Protein AF-A0A833UXJ9-F1 (afdb_monomer)

Secondary structure (DSSP, 8-state):
-------S-SSPPP---HHHHHHHHHHHHHHHHHHHHHHHHHHIIIII--SHHHHHHTSTTHHHHHHHHHHHHHHHHHT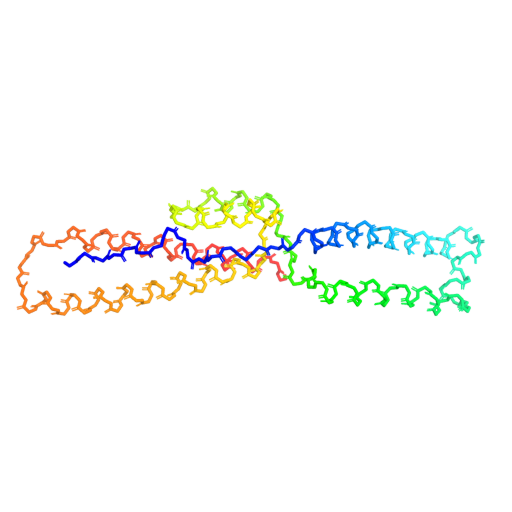TTTTT-BPPHHHHHHHHHH---HHHHHHHHHHHHHHSS-BHHHHHHHHHHHHHHHHHHHHHHHHHHHHHHTS--GGGHHHHHHHHHHHHHHHHHHHHHHHHHHTT-

Foldseek 3Di:
DDPPPPDLALDDADFDDPVLLVLLVVLVVLVVVLVVVLVVLVCCVVPVVPCSVCCCVVRPVVVVSVVSVVVSVVSCVVSCSVQQPFDDPVVLVVLLVLAPDSSLNVHQVVNCVRNVGGGPVSVVSSLVSLVVVLVVLVVVVVVVVVVCVVPDDDPPCVVVVVNVVVNVSNVVSVVVVVVVVVVVD

Sequence (185 aa):
MNIQHTDNFYIKPEMQSESSKKVDKYLKYILISYVAATLFICLDHAFFHLGIGKLILVGPAFILWAMVALLIYLIAYFNGTFSRRHLPEKFVFDLISALKSKKVKENILAIIKLNNGISLRDLRLIYRKMEIELSEYYRNGYKEMLNLNDQLPAEKQKPITDLQHDVNNMKEFIVYIQRSAGRYK

Structure (mmCIF, N/CA/C/O backbone):
data_AF-A0A833UXJ9-F1
#
_entry.id   AF-A0A833UXJ9-F1
#
loop_
_atom_site.group_PDB
_atom_site.id
_atom_site.type_symbol
_atom_site.label_atom_id
_atom_site.label_alt_id
_atom_site.label_comp_id
_atom_site.label_asym_id
_atom_site.label_entity_id
_atom_site.label_seq_id
_atom_site.pdbx_PDB_ins_code
_atom_site.Cartn_x
_atom_site.Cartn_y
_atom_site.Cartn_z
_atom_site.occupancy
_atom_site.B_iso_or_equiv
_atom_site.auth_seq_id
_atom_site.auth_comp_id
_atom_site.auth_asym_id
_atom_site.auth_atom_id
_atom_site.pdbx_PDB_model_num
ATOM 1 N N . MET A 1 1 ? -21.560 3.298 35.618 1.00 37.97 1 MET A N 1
ATOM 2 C CA . MET A 1 1 ? -20.423 4.204 35.347 1.00 37.97 1 MET A CA 1
ATOM 3 C C . MET A 1 1 ? -20.399 4.446 33.844 1.00 37.97 1 MET A C 1
ATOM 5 O O . MET A 1 1 ? -20.518 3.482 33.104 1.00 37.97 1 MET A O 1
ATOM 9 N N . ASN A 1 2 ? -20.396 5.703 33.394 1.00 32.31 2 ASN A N 1
ATOM 10 C CA . ASN A 1 2 ? -20.494 6.052 31.974 1.00 32.31 2 ASN A CA 1
ATOM 11 C C . ASN A 1 2 ? -19.116 5.814 31.344 1.00 32.31 2 ASN A C 1
ATOM 13 O O . ASN A 1 2 ? -18.204 6.607 31.578 1.00 32.31 2 ASN A O 1
ATOM 17 N N . ILE A 1 3 ? -18.931 4.696 30.636 1.00 39.12 3 ILE A N 1
ATOM 18 C CA . ILE A 1 3 ? -17.727 4.482 29.831 1.00 39.12 3 ILE A CA 1
ATOM 19 C C . ILE A 1 3 ? -17.806 5.538 28.734 1.00 39.12 3 ILE A C 1
ATOM 21 O O . ILE A 1 3 ? -18.530 5.390 27.753 1.00 39.12 3 ILE A O 1
ATOM 25 N N . GLN A 1 4 ? -17.149 6.673 28.958 1.00 39.47 4 GLN A N 1
ATOM 26 C CA . GLN A 1 4 ? -17.028 7.699 27.944 1.00 39.47 4 GLN A CA 1
ATOM 27 C C . GLN A 1 4 ? -16.276 7.067 26.777 1.00 39.47 4 GLN A C 1
ATOM 29 O O . GLN A 1 4 ? -15.063 6.886 26.827 1.00 39.47 4 GLN A O 1
ATOM 34 N N . HIS A 1 5 ? -17.006 6.718 25.719 1.00 43.06 5 HIS A N 1
ATOM 35 C CA . HIS A 1 5 ? -16.437 6.396 24.420 1.00 43.06 5 HIS A CA 1
ATOM 36 C C . HIS A 1 5 ? -15.913 7.691 23.788 1.00 43.06 5 HIS A C 1
ATOM 38 O O . HIS A 1 5 ? -16.416 8.142 22.761 1.00 43.06 5 HIS A O 1
ATOM 44 N N . THR A 1 6 ? -14.938 8.326 24.436 1.00 50.22 6 THR A N 1
ATOM 45 C CA . THR A 1 6 ? -14.197 9.443 23.866 1.00 50.22 6 THR A CA 1
ATOM 46 C C . THR A 1 6 ? -13.498 8.951 22.607 1.00 50.22 6 THR A C 1
ATOM 48 O O . THR A 1 6 ? -12.845 7.910 22.603 1.00 50.22 6 THR A O 1
ATOM 51 N N . ASP A 1 7 ? -13.718 9.717 21.546 1.00 55.62 7 ASP A N 1
ATOM 52 C CA . ASP A 1 7 ? -13.278 9.549 20.167 1.00 55.62 7 ASP A CA 1
ATOM 53 C C . ASP A 1 7 ? -14.094 8.558 19.315 1.00 55.62 7 ASP A C 1
ATOM 55 O O . ASP A 1 7 ? -14.050 7.331 19.449 1.00 55.62 7 ASP A O 1
ATOM 59 N N . ASN A 1 8 ? -14.808 9.129 18.334 1.00 62.69 8 ASN A N 1
ATOM 60 C CA . ASN A 1 8 ? -15.454 8.412 17.223 1.00 62.69 8 ASN A CA 1
ATOM 61 C C . ASN A 1 8 ? -14.439 7.652 16.341 1.00 62.69 8 ASN A C 1
ATOM 63 O O . ASN A 1 8 ? -14.821 6.869 15.477 1.00 62.69 8 ASN A O 1
ATOM 67 N N . PHE A 1 9 ? -13.138 7.859 16.563 1.00 60.69 9 PHE A N 1
ATOM 68 C CA . PHE A 1 9 ? -12.057 7.388 15.713 1.00 60.69 9 PHE A CA 1
ATOM 69 C C . PHE A 1 9 ? -10.982 6.658 16.526 1.00 60.69 9 PHE A C 1
ATOM 71 O O . PHE A 1 9 ? -10.437 7.208 17.473 1.00 60.69 9 PHE A O 1
ATOM 78 N N . TYR A 1 10 ? -10.607 5.451 16.091 1.00 67.44 10 TYR A N 1
ATOM 79 C CA . TYR A 1 10 ? -9.474 4.687 16.638 1.00 67.44 10 TYR A CA 1
ATOM 80 C C . TYR A 1 10 ? -8.121 5.387 16.482 1.00 67.44 10 TYR A C 1
ATOM 82 O O . TYR A 1 10 ? -7.223 5.254 17.314 1.00 67.44 10 TYR A O 1
ATOM 90 N N . ILE A 1 11 ? -7.954 6.071 15.353 1.00 72.25 11 ILE A N 1
ATOM 91 C CA . ILE A 1 11 ? -6.719 6.730 14.940 1.00 72.25 11 ILE A CA 1
ATOM 92 C C . ILE A 1 11 ? -7.073 8.053 14.287 1.00 72.25 11 ILE A C 1
ATOM 94 O O . ILE A 1 11 ? -7.964 8.115 13.438 1.00 72.25 11 ILE A O 1
ATOM 98 N N . LYS A 1 12 ? -6.345 9.104 14.659 1.00 71.06 12 LYS A N 1
ATOM 99 C CA . LYS A 1 12 ? -6.397 10.380 13.955 1.00 71.06 12 LYS A CA 1
ATOM 100 C C . LYS A 1 12 ? -5.707 10.215 12.593 1.00 71.06 12 LYS A C 1
ATOM 102 O O . LYS A 1 12 ? -4.527 9.864 12.585 1.00 71.06 12 LYS A O 1
ATOM 107 N N . PRO A 1 13 ? -6.396 10.451 11.464 1.00 66.06 13 PRO A N 1
ATOM 108 C CA . PRO A 1 13 ? -5.772 10.338 10.154 1.00 66.06 13 PRO A CA 1
ATOM 109 C C . PRO A 1 13 ? -4.590 11.305 10.055 1.00 66.06 13 PRO A C 1
ATOM 111 O O . PRO A 1 13 ? -4.736 12.501 10.320 1.00 66.06 13 PRO A O 1
ATOM 114 N N . GLU A 1 14 ? -3.423 10.794 9.678 1.00 69.69 14 GLU A N 1
ATOM 115 C CA . GLU A 1 14 ? -2.266 11.634 9.386 1.00 69.69 14 GLU A CA 1
ATOM 116 C C . GLU A 1 14 ? -2.462 12.269 8.009 1.00 69.69 14 GLU A C 1
ATOM 118 O O . GLU A 1 14 ? -2.740 11.572 7.031 1.00 69.69 14 GLU A O 1
ATOM 123 N N . MET A 1 15 ? -2.359 13.596 7.933 1.00 71.44 15 MET A N 1
ATOM 124 C CA . MET A 1 15 ? -2.595 14.325 6.692 1.00 71.44 15 MET A CA 1
ATOM 125 C C . MET A 1 15 ? -1.350 14.227 5.810 1.00 71.44 15 MET A C 1
ATOM 127 O O . MET A 1 15 ? -0.303 14.790 6.131 1.00 71.44 15 MET A O 1
ATOM 131 N N . GLN A 1 16 ? -1.450 13.515 4.688 1.00 74.00 16 GLN A N 1
ATOM 132 C CA . GLN A 1 16 ? -0.382 13.522 3.697 1.00 74.00 16 GLN A CA 1
ATOM 133 C C . GLN A 1 16 ? -0.290 14.906 3.045 1.00 74.00 16 GLN A C 1
ATOM 135 O O . GLN A 1 16 ? -1.292 15.437 2.562 1.00 74.00 16 GLN A O 1
ATOM 140 N N . SER A 1 17 ? 0.917 15.477 2.984 1.00 79.44 17 SER A N 1
ATOM 141 C CA . SER A 1 17 ? 1.129 16.760 2.312 1.00 79.44 17 SER A CA 1
ATOM 142 C C . SER A 1 17 ? 0.776 16.677 0.822 1.00 79.44 17 SER A C 1
ATOM 144 O O . SER A 1 17 ? 1.049 15.678 0.149 1.00 79.44 17 SER A O 1
ATOM 146 N N . GLU A 1 18 ? 0.219 17.758 0.273 1.00 78.44 18 GLU A N 1
ATOM 147 C CA . GLU A 1 18 ? -0.119 17.847 -1.156 1.00 78.44 18 GLU A CA 1
ATOM 148 C C . GLU A 1 18 ? 1.106 17.644 -2.064 1.00 78.44 18 GLU A C 1
ATOM 150 O O . GLU A 1 18 ? 1.001 17.070 -3.149 1.00 78.44 18 GLU A O 1
ATOM 155 N N . SER A 1 19 ? 2.296 18.048 -1.607 1.00 79.81 19 SER A N 1
ATOM 156 C CA . SER A 1 19 ? 3.557 17.773 -2.302 1.00 79.81 19 SER A CA 1
ATOM 157 C C . SER A 1 19 ? 3.861 16.275 -2.364 1.00 79.81 19 SER A C 1
ATOM 159 O O . SER A 1 19 ? 4.165 15.761 -3.438 1.00 79.81 19 SER A O 1
ATOM 161 N N . SER A 1 20 ? 3.702 15.550 -1.254 1.00 78.31 20 SER A N 1
ATOM 162 C CA . SER A 1 20 ? 3.935 14.104 -1.204 1.00 78.31 20 SER A CA 1
ATOM 163 C C . SER A 1 20 ? 2.934 13.332 -2.072 1.00 78.31 20 SER A C 1
ATOM 165 O O . SER A 1 20 ? 3.332 12.397 -2.765 1.00 78.31 20 SER A O 1
ATOM 167 N N . LYS A 1 21 ? 1.661 13.761 -2.122 1.00 79.06 21 LYS A N 1
ATOM 168 C CA . LYS A 1 21 ? 0.645 13.174 -3.022 1.00 79.06 21 LYS A CA 1
ATOM 169 C C . LYS A 1 21 ? 1.017 13.337 -4.497 1.00 79.06 21 LYS A C 1
ATOM 171 O O . LYS A 1 21 ? 0.850 12.414 -5.294 1.00 79.06 21 LYS A O 1
ATOM 176 N N . LYS A 1 22 ? 1.540 14.510 -4.875 1.00 82.94 22 LYS A N 1
ATOM 177 C CA . LYS A 1 22 ? 2.030 14.760 -6.240 1.00 82.94 22 LYS A CA 1
ATOM 178 C C . LYS A 1 22 ? 3.221 13.863 -6.569 1.00 82.94 22 LYS A C 1
ATOM 180 O O . LYS A 1 22 ? 3.225 13.260 -7.638 1.00 82.94 22 LYS A O 1
ATOM 185 N N . VAL A 1 23 ? 4.184 13.733 -5.654 1.00 82.50 23 VAL A N 1
ATOM 186 C CA . VAL A 1 23 ? 5.348 12.848 -5.834 1.00 82.50 23 VAL A CA 1
ATOM 187 C C . VAL A 1 23 ? 4.907 11.394 -6.021 1.00 82.50 23 VAL A C 1
ATOM 189 O O . VAL A 1 23 ? 5.358 10.763 -6.972 1.00 82.50 23 VAL A O 1
ATOM 192 N N . ASP A 1 24 ? 3.960 10.892 -5.220 1.00 79.75 24 ASP A N 1
ATOM 193 C CA . ASP A 1 24 ? 3.398 9.541 -5.387 1.00 79.75 24 ASP A CA 1
ATOM 194 C C . ASP A 1 24 ? 2.773 9.345 -6.777 1.00 79.75 24 ASP A C 1
ATOM 196 O O . ASP A 1 24 ? 2.981 8.316 -7.427 1.00 79.75 24 ASP A O 1
ATOM 200 N N . LYS A 1 25 ? 2.014 10.339 -7.257 1.00 82.06 25 LYS A N 1
ATOM 201 C CA . LYS A 1 25 ? 1.381 10.300 -8.581 1.00 82.06 25 LYS A CA 1
ATOM 202 C C . LYS A 1 25 ? 2.426 10.260 -9.700 1.00 82.06 25 LYS A C 1
ATOM 204 O O . LYS A 1 25 ? 2.325 9.409 -10.580 1.00 82.06 25 LYS A O 1
ATOM 209 N N . TYR A 1 26 ? 3.432 11.134 -9.664 1.00 85.44 26 TYR A N 1
ATOM 210 C CA . TYR A 1 26 ? 4.485 11.168 -10.684 1.00 85.44 26 TYR A CA 1
ATOM 211 C C . TYR A 1 26 ? 5.366 9.919 -10.655 1.00 85.44 26 TYR A C 1
ATOM 213 O O . TYR A 1 26 ? 5.634 9.352 -11.711 1.00 85.44 26 TYR A O 1
ATOM 221 N N . LEU A 1 27 ? 5.745 9.437 -9.468 1.00 85.44 27 LEU A N 1
ATOM 222 C CA . LEU A 1 27 ? 6.512 8.200 -9.316 1.00 85.44 27 LEU A CA 1
ATOM 223 C C . LEU A 1 27 ? 5.793 7.002 -9.933 1.00 85.44 27 LEU A C 1
ATOM 225 O O . LEU A 1 27 ? 6.444 6.193 -10.584 1.00 85.44 27 LEU A O 1
ATOM 229 N N . LYS A 1 28 ? 4.464 6.891 -9.785 1.00 82.19 28 LYS A N 1
ATOM 230 C CA . LYS A 1 28 ? 3.696 5.818 -10.437 1.00 82.19 28 LYS A CA 1
ATOM 231 C C . LYS A 1 28 ? 3.840 5.860 -11.960 1.00 82.19 28 LYS A C 1
ATOM 233 O O . LYS A 1 28 ? 4.125 4.826 -12.556 1.00 82.19 28 LYS A O 1
ATOM 238 N N . TYR A 1 29 ? 3.685 7.031 -12.582 1.00 86.44 29 TYR A N 1
ATOM 239 C CA . TYR A 1 29 ? 3.839 7.167 -14.036 1.00 86.44 29 TYR A CA 1
ATOM 240 C C . TYR A 1 29 ? 5.268 6.879 -14.498 1.00 86.44 29 TYR A C 1
ATOM 242 O O . TYR A 1 29 ? 5.448 6.142 -15.463 1.00 86.44 29 TYR A O 1
ATOM 250 N N . ILE A 1 30 ? 6.265 7.411 -13.785 1.00 87.94 30 ILE A N 1
ATOM 251 C CA . ILE A 1 30 ? 7.688 7.210 -14.091 1.00 87.94 30 ILE A CA 1
ATOM 252 C C . ILE A 1 30 ? 8.074 5.733 -13.953 1.00 87.94 30 ILE A C 1
ATOM 254 O O . ILE A 1 30 ? 8.804 5.205 -14.783 1.00 87.94 30 ILE A O 1
ATOM 258 N N . LEU A 1 31 ? 7.575 5.038 -12.929 1.00 86.25 31 LEU A N 1
ATOM 259 C CA . LEU A 1 31 ? 7.880 3.625 -12.721 1.00 86.25 31 LEU A CA 1
ATOM 260 C C . LEU A 1 31 ? 7.235 2.747 -13.804 1.00 86.25 31 LEU A C 1
ATOM 262 O O . LEU A 1 31 ? 7.887 1.843 -14.320 1.00 86.25 31 LEU A O 1
ATOM 266 N N . ILE A 1 32 ? 5.986 3.034 -14.192 1.00 86.44 32 ILE A N 1
ATOM 267 C CA . ILE A 1 32 ? 5.307 2.325 -15.289 1.00 86.44 32 ILE A CA 1
ATOM 268 C C . ILE A 1 32 ? 6.039 2.556 -16.615 1.00 86.44 32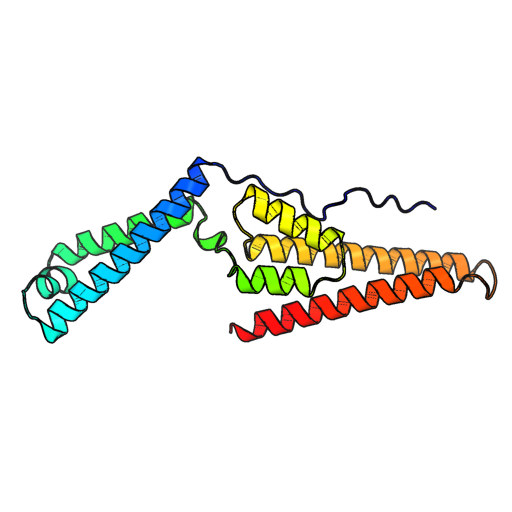 ILE A C 1
ATOM 270 O O . ILE A 1 32 ? 6.303 1.592 -17.334 1.00 86.44 32 ILE A O 1
ATOM 274 N N . SER A 1 33 ? 6.395 3.804 -16.935 1.00 89.12 33 SER A N 1
ATOM 275 C CA . SER A 1 33 ? 7.112 4.112 -18.175 1.00 89.12 33 SER A CA 1
ATOM 276 C C . SER A 1 33 ? 8.509 3.495 -18.193 1.00 89.12 33 SER A C 1
ATOM 278 O O . SER A 1 33 ? 8.910 2.955 -19.220 1.00 89.12 33 SER A O 1
ATOM 280 N N . TYR A 1 34 ? 9.218 3.487 -17.060 1.00 90.25 34 TYR A N 1
ATOM 281 C CA . TYR A 1 34 ? 10.521 2.836 -16.930 1.00 90.25 34 TYR A CA 1
ATOM 282 C C . TYR A 1 34 ? 10.436 1.320 -17.152 1.00 90.25 34 TYR A C 1
ATOM 284 O O . TYR A 1 34 ? 11.246 0.757 -17.890 1.00 90.25 34 TYR A O 1
ATOM 292 N N . VAL A 1 35 ? 9.436 0.647 -16.569 1.00 90.19 35 VAL A N 1
ATOM 293 C CA . VAL A 1 35 ? 9.211 -0.795 -16.780 1.00 90.19 35 VAL A CA 1
ATOM 294 C C . VAL A 1 35 ? 8.859 -1.084 -18.238 1.00 90.19 35 VAL A C 1
ATOM 296 O O . VAL A 1 35 ? 9.443 -1.987 -18.832 1.00 90.19 35 VAL A O 1
ATOM 299 N N . ALA A 1 36 ? 7.959 -0.301 -18.838 1.00 91.00 36 ALA A N 1
ATOM 300 C CA . ALA A 1 36 ? 7.592 -0.456 -20.243 1.00 91.00 36 ALA A CA 1
ATOM 301 C C . ALA A 1 36 ? 8.805 -0.261 -21.167 1.00 91.00 36 ALA A C 1
ATOM 303 O O . ALA A 1 36 ? 9.059 -1.096 -22.031 1.00 91.00 36 ALA A O 1
ATOM 304 N N . ALA A 1 37 ? 9.599 0.788 -20.945 1.00 90.19 37 ALA A N 1
ATOM 305 C CA . ALA A 1 37 ? 10.821 1.038 -21.702 1.00 90.19 37 ALA A CA 1
ATOM 306 C C . ALA A 1 37 ? 11.838 -0.100 -21.532 1.00 90.19 37 ALA A C 1
ATOM 308 O O . ALA A 1 37 ? 12.408 -0.559 -22.517 1.00 90.19 37 ALA A O 1
ATOM 309 N N . THR A 1 38 ? 12.010 -0.619 -20.312 1.00 90.38 38 THR A N 1
ATOM 310 C CA . THR A 1 38 ? 12.891 -1.768 -20.049 1.00 90.38 38 THR A CA 1
ATOM 311 C C . THR A 1 38 ? 12.420 -3.016 -20.801 1.00 90.38 38 THR A C 1
ATOM 313 O O . THR A 1 38 ? 13.237 -3.717 -21.389 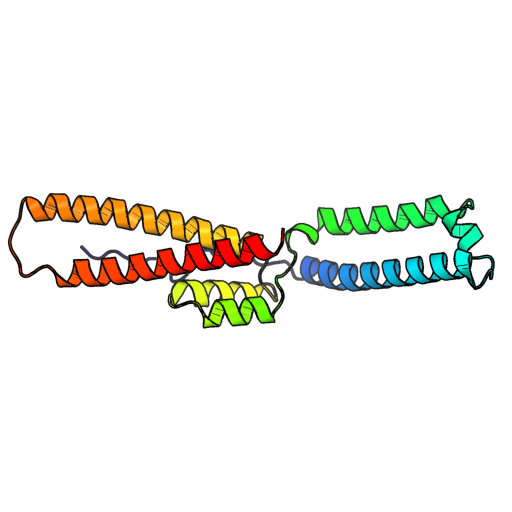1.00 90.38 38 THR A O 1
ATOM 316 N N . LEU A 1 39 ? 11.108 -3.272 -20.856 1.00 90.88 39 LEU A N 1
ATOM 317 C CA . LEU A 1 39 ? 10.548 -4.372 -21.648 1.00 90.88 39 LEU A CA 1
ATOM 318 C C . LEU A 1 39 ? 10.834 -4.197 -23.143 1.00 90.88 39 LEU A C 1
ATOM 320 O O . LEU A 1 39 ? 11.271 -5.151 -23.780 1.00 90.88 39 LEU A O 1
ATOM 324 N N . PHE A 1 40 ? 10.655 -2.993 -23.693 1.00 90.06 40 PHE A N 1
ATOM 325 C CA . PHE A 1 40 ? 11.002 -2.707 -25.089 1.00 90.06 40 PHE A CA 1
ATOM 326 C C . PHE A 1 40 ? 12.495 -2.904 -25.372 1.00 90.06 40 PHE A C 1
ATOM 328 O O . PHE A 1 40 ? 12.840 -3.487 -26.392 1.00 90.06 40 PHE A O 1
ATOM 335 N N . ILE A 1 41 ? 13.374 -2.486 -24.460 1.00 89.69 41 ILE A N 1
ATOM 336 C CA . ILE A 1 41 ? 14.829 -2.682 -24.561 1.00 89.69 41 ILE A CA 1
ATOM 337 C C . ILE A 1 41 ? 15.177 -4.180 -24.567 1.00 89.69 41 ILE A C 1
ATOM 339 O O . ILE A 1 41 ? 15.990 -4.623 -25.380 1.00 89.69 41 ILE A O 1
ATOM 343 N N . CYS A 1 42 ? 14.542 -4.977 -23.703 1.00 88.06 42 CYS A N 1
ATOM 344 C CA . CYS A 1 42 ? 14.720 -6.430 -23.676 1.00 88.06 42 CYS A CA 1
ATOM 345 C C . CYS A 1 42 ? 14.208 -7.100 -24.957 1.00 88.06 42 CYS A C 1
ATOM 347 O O . CYS A 1 42 ? 14.899 -7.949 -25.517 1.00 88.06 42 CYS A O 1
ATOM 349 N N . LEU A 1 43 ? 13.024 -6.710 -25.439 1.00 88.94 43 LEU A N 1
ATOM 350 C CA . LEU A 1 43 ? 12.460 -7.223 -26.689 1.00 88.94 43 LEU A CA 1
ATOM 351 C C . LEU A 1 43 ? 13.320 -6.843 -27.895 1.00 88.94 43 LEU A C 1
ATOM 353 O O . LEU A 1 43 ? 13.509 -7.661 -28.792 1.00 88.94 43 LEU A O 1
ATOM 357 N N . ASP A 1 44 ? 13.873 -5.631 -27.908 1.00 87.31 44 ASP A N 1
ATOM 358 C CA . ASP A 1 44 ? 14.797 -5.204 -28.950 1.00 87.31 44 ASP A CA 1
ATOM 359 C C . ASP A 1 44 ? 16.062 -6.061 -28.967 1.00 87.31 44 ASP A C 1
ATOM 361 O O . ASP A 1 44 ? 16.487 -6.535 -30.016 1.00 87.31 44 ASP A O 1
ATOM 365 N N . HIS A 1 45 ? 16.640 -6.336 -27.798 1.00 85.00 45 HIS A N 1
ATOM 366 C CA . HIS A 1 45 ? 17.816 -7.193 -27.725 1.00 85.00 45 HIS A CA 1
ATOM 367 C C . HIS A 1 45 ? 17.530 -8.636 -28.168 1.00 85.00 45 HIS A C 1
ATOM 369 O O . HIS A 1 45 ? 18.355 -9.228 -28.865 1.00 85.00 45 HIS A O 1
ATOM 375 N N . ALA A 1 46 ? 16.376 -9.179 -27.772 1.00 85.69 46 ALA A N 1
ATOM 376 C CA . ALA A 1 46 ? 16.019 -10.576 -27.994 1.00 85.69 46 ALA A CA 1
ATOM 377 C C . ALA A 1 46 ? 15.465 -10.874 -29.398 1.00 85.69 46 ALA A C 1
ATOM 379 O O . ALA A 1 46 ? 15.716 -11.961 -29.907 1.00 85.69 46 ALA A O 1
ATOM 380 N N . PHE A 1 47 ? 14.712 -9.948 -30.005 1.00 86.88 47 PHE A N 1
ATOM 381 C CA . PHE A 1 47 ? 13.945 -10.222 -31.228 1.00 86.88 47 PHE A CA 1
ATOM 382 C C . PHE A 1 47 ? 14.157 -9.203 -32.352 1.00 86.88 47 PHE A C 1
ATOM 384 O O . PHE A 1 47 ? 14.313 -9.604 -33.502 1.00 86.88 47 PHE A O 1
ATOM 391 N N . PHE A 1 48 ? 14.126 -7.896 -32.060 1.00 81.56 48 PHE A N 1
ATOM 392 C CA . PHE A 1 48 ? 14.114 -6.873 -33.121 1.00 81.56 48 PHE A CA 1
ATOM 393 C C . PHE A 1 48 ? 15.511 -6.478 -33.618 1.00 81.56 48 PHE A C 1
ATOM 395 O O . PHE A 1 48 ? 15.650 -6.033 -34.754 1.00 81.56 48 PHE A O 1
ATOM 402 N N . HIS A 1 49 ? 16.540 -6.663 -32.788 1.00 79.25 49 HIS A N 1
ATOM 403 C CA . HIS A 1 49 ? 17.945 -6.388 -33.087 1.00 79.25 49 HIS A CA 1
ATOM 404 C C . HIS A 1 49 ? 18.221 -4.979 -33.657 1.00 79.25 49 HIS A C 1
ATOM 406 O O . HIS A 1 49 ? 19.176 -4.798 -34.411 1.00 79.25 49 HIS A O 1
ATOM 412 N N . LEU A 1 50 ? 17.460 -3.954 -33.252 1.00 79.00 50 LEU A N 1
ATOM 413 C CA . LEU A 1 50 ? 17.655 -2.554 -33.671 1.00 79.00 50 LEU A CA 1
ATOM 414 C C . LEU A 1 50 ? 18.899 -1.910 -33.026 1.00 79.00 50 LEU A C 1
ATOM 416 O O . LEU A 1 50 ? 19.260 -0.780 -33.344 1.00 79.00 50 LEU A O 1
ATOM 420 N N . GLY A 1 51 ? 19.569 -2.620 -32.113 1.00 77.81 51 GLY A N 1
ATOM 421 C CA . GLY A 1 51 ? 20.860 -2.245 -31.526 1.00 77.81 51 GLY A CA 1
ATOM 422 C C . GLY A 1 51 ? 20.768 -1.412 -30.244 1.00 77.81 51 GLY A C 1
ATOM 423 O O . GLY A 1 51 ? 21.744 -1.353 -29.493 1.00 77.81 51 GLY A O 1
ATOM 424 N N . ILE A 1 52 ? 19.595 -0.856 -29.929 1.00 80.31 52 ILE A N 1
ATOM 425 C CA . ILE A 1 52 ? 19.338 -0.064 -28.714 1.00 80.31 52 ILE A CA 1
ATOM 426 C C . ILE A 1 52 ? 19.415 -0.967 -27.475 1.00 80.31 52 ILE A C 1
ATOM 428 O O . ILE A 1 52 ? 20.097 -0.646 -26.501 1.00 80.31 52 ILE A O 1
ATOM 432 N N . GLY A 1 53 ? 18.791 -2.143 -27.545 1.00 79.19 53 GLY A N 1
ATOM 433 C CA . GLY A 1 53 ? 18.811 -3.165 -26.505 1.00 79.19 53 GLY A CA 1
ATOM 434 C C . GLY A 1 53 ? 20.225 -3.620 -26.159 1.00 79.19 53 GLY A C 1
ATOM 435 O O . GLY A 1 53 ? 20.584 -3.706 -24.988 1.00 79.19 53 GLY A O 1
ATOM 436 N N . LYS A 1 54 ? 21.077 -3.824 -27.172 1.00 81.44 54 LYS A N 1
ATOM 437 C CA . LYS A 1 54 ? 22.482 -4.215 -26.976 1.00 81.44 54 LYS A CA 1
ATOM 438 C C . LYS A 1 54 ? 23.300 -3.095 -26.321 1.00 81.44 54 LYS A C 1
ATOM 440 O O . LYS A 1 54 ? 24.089 -3.375 -25.422 1.00 81.44 54 LYS A O 1
ATOM 445 N N . LEU A 1 55 ? 23.092 -1.842 -26.736 1.00 83.56 55 LEU A N 1
ATOM 446 C CA . LEU A 1 55 ? 23.785 -0.673 -26.185 1.00 83.56 55 LEU A CA 1
ATOM 447 C C . LEU A 1 55 ? 23.452 -0.442 -24.701 1.00 83.56 55 LEU A C 1
ATOM 449 O O . LEU A 1 55 ? 24.329 -0.055 -23.930 1.00 83.56 55 LEU A O 1
ATOM 453 N N . ILE A 1 56 ? 22.197 -0.684 -24.309 1.00 85.19 56 ILE A N 1
ATOM 454 C CA . ILE A 1 56 ? 21.712 -0.431 -22.948 1.00 85.19 56 ILE A CA 1
ATOM 455 C C . ILE A 1 56 ? 21.902 -1.639 -22.022 1.00 85.19 56 ILE A C 1
ATOM 457 O O . ILE A 1 56 ? 22.244 -1.435 -20.866 1.00 85.19 56 ILE A O 1
ATOM 461 N N . LEU A 1 57 ? 21.708 -2.882 -22.478 1.00 82.50 57 LEU A N 1
ATOM 462 C CA . LEU A 1 57 ? 21.820 -4.069 -21.608 1.00 82.50 57 LEU A CA 1
ATOM 463 C C . LEU A 1 57 ? 23.252 -4.587 -21.459 1.00 82.50 57 LEU A C 1
ATOM 465 O O . LEU A 1 57 ? 23.598 -5.122 -20.412 1.00 82.50 57 LEU A O 1
ATOM 469 N N . VAL A 1 58 ? 24.067 -4.455 -22.506 1.00 80.62 58 VAL A N 1
ATOM 470 C CA . VAL A 1 58 ? 25.428 -5.026 -22.560 1.00 80.62 58 VAL A CA 1
ATOM 471 C C . VAL A 1 58 ? 26.485 -3.941 -22.802 1.00 80.62 58 VAL A C 1
ATOM 473 O O . VAL A 1 58 ? 27.676 -4.168 -22.612 1.00 80.62 58 VAL A O 1
ATOM 476 N N . GLY A 1 59 ? 26.065 -2.751 -23.228 1.00 79.50 59 GLY A N 1
ATOM 477 C CA . GLY A 1 59 ? 26.950 -1.641 -23.553 1.00 79.50 59 GLY A CA 1
ATOM 478 C C . GLY A 1 59 ? 27.163 -0.642 -22.408 1.00 79.50 59 GLY A C 1
ATOM 479 O O . GLY A 1 59 ? 26.612 -0.776 -21.313 1.00 79.50 59 GLY A O 1
ATOM 480 N N . PRO A 1 60 ? 27.951 0.418 -22.667 1.00 79.38 60 PRO A N 1
ATOM 481 C CA . PRO A 1 60 ? 28.327 1.411 -21.658 1.00 79.38 60 PRO A CA 1
ATOM 482 C C . PRO A 1 60 ? 27.136 2.231 -21.135 1.00 79.38 60 PRO A C 1
ATOM 484 O O . PRO A 1 60 ? 27.214 2.810 -20.052 1.00 79.38 60 PRO A O 1
ATOM 487 N N . ALA A 1 61 ? 26.014 2.259 -21.866 1.00 86.19 61 ALA A N 1
ATOM 488 C CA . ALA A 1 61 ? 24.802 2.962 -21.450 1.00 86.19 61 ALA A CA 1
ATOM 489 C C . ALA A 1 61 ? 24.042 2.248 -20.313 1.00 86.19 61 ALA A C 1
ATOM 491 O O . ALA A 1 61 ? 23.161 2.858 -19.704 1.00 86.19 61 ALA A O 1
ATOM 492 N N . PHE A 1 62 ? 24.410 1.004 -19.970 1.00 86.00 62 PHE A N 1
ATOM 493 C CA . PHE A 1 62 ? 23.828 0.271 -18.841 1.00 86.00 62 PHE A CA 1
ATOM 494 C C . PHE A 1 62 ? 23.940 1.042 -17.523 1.00 86.00 62 PHE A C 1
ATOM 496 O O . PHE A 1 62 ? 22.975 1.122 -16.765 1.00 86.00 62 PHE A O 1
ATOM 503 N N . ILE A 1 63 ? 25.097 1.663 -17.265 1.00 86.12 63 ILE A N 1
ATOM 504 C CA . ILE A 1 63 ? 25.354 2.394 -16.015 1.00 86.12 63 ILE A CA 1
ATOM 505 C C . ILE A 1 63 ? 24.381 3.569 -15.869 1.00 86.12 63 ILE A C 1
ATOM 507 O O . ILE A 1 63 ? 23.792 3.761 -14.806 1.00 86.12 63 ILE A O 1
ATOM 511 N N . LEU A 1 64 ? 24.160 4.321 -16.951 1.00 87.12 64 LEU A N 1
ATOM 512 C CA . LEU A 1 64 ? 23.194 5.421 -16.977 1.00 87.12 64 LEU A CA 1
ATOM 513 C C . LEU A 1 64 ? 21.767 4.912 -16.739 1.00 87.12 64 LEU A C 1
ATOM 515 O O . LEU A 1 64 ? 21.035 5.490 -15.936 1.00 87.12 64 LEU A O 1
ATOM 519 N N . TRP A 1 65 ? 21.384 3.802 -17.374 1.00 89.69 65 TRP A N 1
ATOM 520 C CA . TRP A 1 65 ? 20.061 3.198 -17.193 1.00 89.69 65 TRP A CA 1
ATOM 521 C C . TRP A 1 65 ? 19.825 2.701 -15.757 1.00 89.69 65 TRP A C 1
ATOM 523 O O . TRP A 1 65 ? 18.748 2.908 -15.189 1.00 89.69 65 TRP A O 1
ATOM 533 N N . ALA A 1 66 ? 20.846 2.097 -15.143 1.00 87.94 66 ALA A N 1
ATOM 534 C CA . ALA A 1 66 ? 20.822 1.645 -13.756 1.00 87.94 66 ALA A CA 1
ATOM 535 C C . ALA A 1 66 ? 20.772 2.821 -12.763 1.00 87.94 66 ALA A C 1
ATOM 537 O O . ALA A 1 66 ? 20.042 2.763 -11.772 1.00 87.94 66 ALA A O 1
ATOM 538 N N . MET A 1 67 ? 21.481 3.921 -13.040 1.00 89.88 67 MET A N 1
ATOM 539 C CA . MET A 1 67 ? 21.409 5.139 -12.225 1.00 89.88 67 MET A CA 1
ATOM 540 C C . MET A 1 67 ? 20.008 5.755 -12.212 1.00 89.88 67 MET A C 1
ATOM 542 O O . MET A 1 67 ? 19.557 6.222 -11.165 1.00 89.88 67 MET A O 1
ATOM 546 N N . VAL A 1 68 ? 19.300 5.739 -13.345 1.00 89.00 68 VAL A N 1
ATOM 547 C CA . VAL A 1 68 ? 17.907 6.209 -13.409 1.00 89.00 68 VAL A CA 1
ATOM 548 C C . VAL A 1 68 ? 17.011 5.363 -12.498 1.00 89.00 68 VAL A C 1
ATOM 550 O O . VAL A 1 68 ? 16.249 5.927 -11.713 1.00 89.00 68 VAL A O 1
ATOM 553 N N . ALA A 1 69 ? 17.146 4.030 -12.517 1.00 88.38 69 ALA A N 1
ATOM 554 C CA . ALA A 1 69 ? 16.425 3.158 -11.583 1.00 88.38 69 ALA A CA 1
ATOM 555 C C . ALA A 1 69 ? 16.748 3.471 -10.116 1.00 88.38 69 ALA A C 1
ATOM 557 O O . ALA A 1 69 ? 15.836 3.559 -9.291 1.00 88.38 69 ALA A O 1
ATOM 558 N N . LEU A 1 70 ? 18.029 3.670 -9.791 1.00 90.69 70 LEU A N 1
ATOM 559 C CA . LEU A 1 70 ? 18.467 4.005 -8.437 1.00 90.69 70 LEU A CA 1
ATOM 560 C C . LEU A 1 70 ? 17.844 5.323 -7.951 1.00 90.69 70 LEU A C 1
ATOM 562 O O . LEU A 1 70 ? 17.341 5.392 -6.830 1.00 90.69 70 LEU A O 1
ATOM 566 N N . LEU A 1 71 ? 17.830 6.358 -8.795 1.00 90.06 71 LEU A N 1
ATOM 567 C CA . LEU A 1 71 ? 17.216 7.648 -8.476 1.00 90.06 71 LEU A CA 1
ATOM 568 C C . LEU A 1 71 ? 15.712 7.516 -8.227 1.00 90.06 71 LEU A C 1
ATOM 570 O O . LEU A 1 71 ? 15.212 8.030 -7.226 1.00 90.06 71 LEU A O 1
ATOM 574 N N . ILE A 1 72 ? 14.997 6.787 -9.089 1.00 88.69 72 ILE A N 1
ATOM 575 C CA . ILE A 1 72 ? 13.564 6.520 -8.903 1.00 88.69 72 ILE A CA 1
ATOM 576 C C . ILE A 1 72 ? 13.329 5.808 -7.564 1.00 88.69 72 ILE A C 1
ATOM 578 O O . ILE A 1 72 ? 12.435 6.194 -6.807 1.00 88.69 72 ILE A O 1
ATOM 582 N N . TYR A 1 73 ? 14.154 4.807 -7.242 1.00 86.31 73 TYR A N 1
ATOM 583 C CA . TYR A 1 73 ? 14.069 4.075 -5.981 1.00 86.31 73 TYR A CA 1
ATOM 584 C C . TYR A 1 73 ? 14.318 4.976 -4.765 1.00 86.31 73 TYR A C 1
ATOM 586 O O . TYR A 1 73 ? 13.538 4.938 -3.815 1.00 86.31 73 TYR A O 1
ATOM 594 N N . LEU A 1 74 ? 15.353 5.822 -4.794 1.00 87.00 74 LEU A N 1
ATOM 595 C CA . LEU A 1 74 ? 15.673 6.751 -3.706 1.00 87.00 74 LEU A CA 1
ATOM 596 C C . LEU A 1 74 ? 14.546 7.758 -3.465 1.00 87.00 74 LEU A C 1
ATOM 598 O O . LEU A 1 74 ? 14.134 7.950 -2.321 1.00 87.00 74 LEU A O 1
ATOM 602 N N . ILE A 1 75 ? 14.001 8.357 -4.527 1.00 86.12 75 ILE A N 1
ATOM 603 C CA . ILE A 1 75 ? 12.874 9.294 -4.418 1.00 86.12 75 ILE A CA 1
ATOM 604 C C . ILE A 1 75 ? 11.654 8.577 -3.825 1.00 86.12 75 ILE A C 1
ATOM 606 O O . ILE A 1 75 ? 11.002 9.097 -2.918 1.00 86.12 75 ILE A O 1
ATOM 610 N N . ALA A 1 76 ? 11.369 7.354 -4.278 1.00 83.88 76 ALA A N 1
ATOM 611 C CA . ALA A 1 76 ? 10.274 6.553 -3.745 1.00 83.88 76 ALA A CA 1
ATOM 612 C C . ALA A 1 76 ? 10.482 6.157 -2.273 1.00 83.88 76 ALA A C 1
ATOM 614 O O . ALA A 1 76 ? 9.509 6.158 -1.510 1.00 83.88 76 ALA A O 1
ATOM 615 N N . TYR A 1 77 ? 11.722 5.867 -1.869 1.00 82.38 77 TYR A N 1
ATOM 616 C CA . TYR A 1 77 ? 12.102 5.535 -0.497 1.00 82.38 77 TYR A CA 1
ATOM 617 C C . TYR A 1 77 ? 11.970 6.740 0.443 1.00 82.38 77 TYR A C 1
ATOM 619 O O . TYR A 1 77 ? 11.25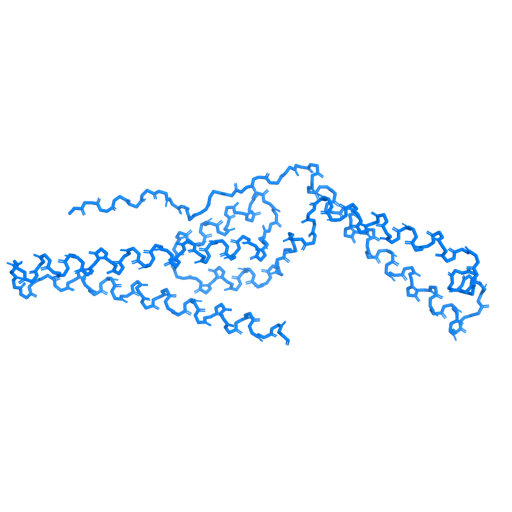1 6.647 1.437 1.00 82.38 77 TYR A O 1
ATOM 627 N N . PHE A 1 78 ? 12.570 7.889 0.108 1.00 82.19 78 PHE A N 1
ATOM 628 C CA . PHE A 1 78 ? 12.485 9.109 0.925 1.00 82.19 78 PHE A CA 1
ATOM 629 C C . PHE A 1 78 ? 11.063 9.658 1.016 1.00 82.19 78 PHE A C 1
ATOM 631 O O . PHE A 1 78 ? 10.635 10.098 2.080 1.00 82.19 78 PHE A O 1
ATOM 638 N N . ASN A 1 79 ? 10.290 9.574 -0.070 1.00 80.25 79 ASN A N 1
ATOM 639 C CA . ASN A 1 79 ? 8.877 9.928 -0.029 1.00 80.25 79 ASN A CA 1
ATOM 640 C C . ASN A 1 79 ? 8.027 8.855 0.678 1.00 80.25 79 ASN A C 1
A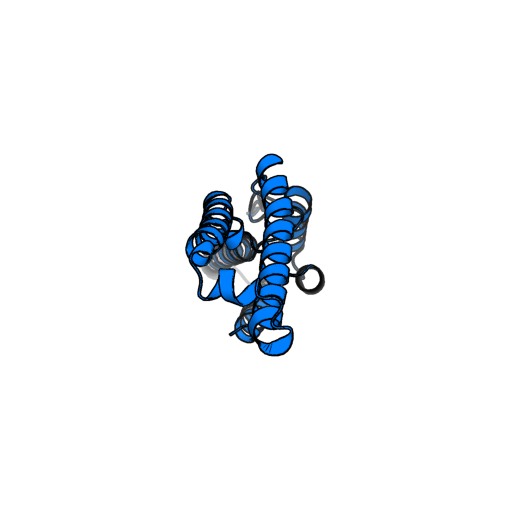TOM 642 O O . ASN A 1 79 ? 6.833 9.046 0.852 1.00 80.25 79 ASN A O 1
ATOM 646 N N . GLY A 1 80 ? 8.575 7.715 1.109 1.00 71.62 80 GLY A N 1
ATOM 647 C CA . GLY A 1 80 ? 7.817 6.666 1.803 1.00 71.62 80 GLY A CA 1
ATOM 648 C C . GLY A 1 80 ? 6.699 6.041 0.957 1.00 71.62 80 GLY A C 1
ATOM 649 O O . GLY A 1 80 ? 5.746 5.488 1.510 1.00 71.62 80 GLY A O 1
ATOM 650 N N . THR A 1 81 ? 6.812 6.135 -0.369 1.00 73.62 81 THR A N 1
ATOM 651 C CA . THR A 1 81 ? 5.823 5.674 -1.359 1.00 73.62 81 THR A CA 1
ATOM 652 C C . THR A 1 81 ? 5.617 4.162 -1.256 1.00 73.62 81 THR A C 1
ATOM 654 O O . THR A 1 81 ? 4.491 3.667 -1.290 1.00 73.62 81 THR A O 1
ATOM 657 N N . PHE A 1 82 ? 6.710 3.411 -1.066 1.00 65.44 82 PHE A N 1
ATOM 658 C CA . PHE A 1 82 ? 6.668 1.953 -0.913 1.00 65.44 82 PHE A CA 1
ATOM 659 C C . PHE A 1 82 ? 5.937 1.517 0.362 1.00 65.44 82 PHE A C 1
ATOM 661 O O . PHE A 1 82 ? 5.141 0.580 0.328 1.00 65.44 82 PHE A O 1
ATOM 668 N N . SER A 1 83 ? 6.146 2.235 1.468 1.00 63.47 83 SER A N 1
ATOM 669 C CA . SER A 1 83 ? 5.477 1.980 2.750 1.00 63.47 83 SER A CA 1
ATOM 670 C C . SER A 1 83 ? 3.993 2.352 2.724 1.00 63.47 83 SER A C 1
ATOM 672 O O . SER A 1 83 ? 3.199 1.792 3.478 1.00 63.47 83 SER A O 1
ATOM 674 N N . ARG A 1 84 ? 3.613 3.281 1.841 1.00 67.25 84 ARG A N 1
ATOM 675 C CA . ARG A 1 84 ? 2.244 3.762 1.644 1.00 67.25 84 ARG A CA 1
ATOM 676 C C . ARG A 1 84 ? 1.506 3.041 0.525 1.00 67.25 84 ARG A C 1
ATOM 678 O O . ARG A 1 84 ? 0.506 3.565 0.056 1.00 67.25 84 ARG A O 1
ATOM 685 N N . ARG A 1 85 ? 1.944 1.859 0.074 1.00 66.56 85 ARG A N 1
ATOM 686 C CA . ARG A 1 85 ? 1.216 1.097 -0.956 1.00 66.56 85 ARG A CA 1
ATOM 687 C C . ARG A 1 85 ? -0.266 0.990 -0.578 1.00 66.56 85 ARG A C 1
ATOM 689 O O . ARG A 1 85 ? -0.619 0.360 0.420 1.00 66.56 85 ARG A O 1
ATOM 696 N N . HIS A 1 86 ? -1.097 1.682 -1.354 1.00 73.56 86 HIS A N 1
ATOM 697 C CA . HIS A 1 86 ? -2.532 1.738 -1.128 1.00 73.56 86 HIS A CA 1
ATOM 698 C C . HIS A 1 86 ? -3.108 0.369 -1.457 1.00 73.56 86 HIS A C 1
ATOM 700 O O . HIS A 1 86 ? -2.674 -0.283 -2.412 1.00 73.56 86 HIS A O 1
ATOM 706 N N . LEU A 1 87 ? -4.068 -0.073 -0.658 1.00 74.81 87 LEU A N 1
ATOM 707 C CA . LEU A 1 87 ? -4.786 -1.297 -0.965 1.00 74.81 87 LEU A CA 1
ATOM 708 C C . LEU A 1 87 ? -5.704 -1.086 -2.175 1.00 74.81 87 LEU A C 1
ATOM 710 O O . LEU A 1 87 ? -6.150 0.039 -2.412 1.00 74.81 87 LEU A O 1
ATOM 714 N N . PRO A 1 88 ? -5.992 -2.151 -2.945 1.00 76.06 88 PRO A N 1
ATOM 715 C CA . PRO A 1 88 ? -6.912 -2.067 -4.071 1.00 76.06 88 PRO A CA 1
ATOM 716 C C . PRO A 1 88 ? -8.272 -1.539 -3.611 1.00 76.06 88 PRO A C 1
ATOM 718 O O . PRO A 1 88 ? -8.804 -2.021 -2.612 1.00 76.06 88 PRO A O 1
ATOM 721 N N . GLU A 1 89 ? -8.866 -0.607 -4.354 1.00 76.56 89 GLU A N 1
ATOM 722 C CA . GLU A 1 89 ? -10.151 0.007 -3.982 1.00 76.56 89 GLU A CA 1
ATOM 723 C C . GLU A 1 89 ? -11.239 -1.041 -3.735 1.00 76.56 89 GLU A C 1
ATOM 725 O O . GLU A 1 89 ? -11.936 -0.972 -2.729 1.00 76.56 89 GLU A O 1
ATOM 730 N N . LYS A 1 90 ? -11.313 -2.075 -4.584 1.00 77.31 90 LYS A N 1
ATOM 731 C CA . LYS A 1 90 ? -12.245 -3.197 -4.409 1.00 77.31 90 LYS A CA 1
ATOM 732 C C . LYS A 1 90 ? -12.102 -3.866 -3.039 1.00 77.31 90 LYS A C 1
ATOM 734 O O . LYS A 1 90 ? -13.095 -4.079 -2.358 1.00 77.31 90 LYS A O 1
ATOM 739 N N . PHE A 1 91 ? -10.867 -4.130 -2.608 1.00 76.88 91 PHE A N 1
ATOM 740 C CA . PHE A 1 91 ? -10.601 -4.713 -1.292 1.00 76.88 91 PHE A CA 1
ATOM 741 C C . PHE A 1 91 ? -11.068 -3.787 -0.164 1.00 76.88 91 PHE A C 1
ATOM 743 O O . PHE A 1 91 ? -11.624 -4.248 0.827 1.00 76.88 91 PHE A O 1
ATOM 750 N N . VAL A 1 92 ? -10.860 -2.480 -0.316 1.00 78.38 92 VAL A N 1
ATOM 751 C CA . VAL A 1 92 ? -11.274 -1.477 0.671 1.00 78.38 92 VAL A CA 1
ATOM 752 C C . VAL A 1 92 ? -12.801 -1.381 0.755 1.00 78.38 92 VAL A C 1
ATOM 754 O O . VAL A 1 92 ? -13.342 -1.335 1.858 1.00 78.38 92 VAL A O 1
ATOM 757 N N . PHE A 1 93 ? -13.506 -1.416 -0.378 1.00 78.94 93 PHE A N 1
ATOM 758 C CA . PHE A 1 93 ? -14.971 -1.458 -0.417 1.00 78.94 93 PHE A CA 1
ATOM 759 C C . PHE A 1 93 ? -15.529 -2.733 0.218 1.00 78.94 93 PHE A C 1
ATOM 761 O O . PHE A 1 93 ? -16.420 -2.645 1.065 1.00 78.94 93 PHE A O 1
ATOM 768 N N . ASP A 1 94 ? -14.967 -3.896 -0.121 1.00 78.12 94 ASP A N 1
ATOM 769 C CA . ASP A 1 94 ? -15.356 -5.178 0.473 1.00 78.12 94 ASP A CA 1
ATOM 770 C C . ASP A 1 94 ? -15.139 -5.159 1.996 1.00 78.12 94 ASP A C 1
ATOM 772 O O . ASP A 1 94 ? -15.998 -5.600 2.760 1.00 78.12 94 ASP A O 1
ATOM 776 N N . LEU A 1 95 ? -14.030 -4.569 2.457 1.00 76.69 95 LEU A N 1
ATOM 777 C CA . LEU A 1 95 ? -13.725 -4.396 3.876 1.00 76.69 95 LEU A CA 1
ATOM 778 C C . LEU A 1 95 ? -14.754 -3.493 4.580 1.00 76.69 95 LEU A C 1
ATOM 780 O O . LEU A 1 95 ? -15.272 -3.862 5.631 1.00 76.69 95 LEU A O 1
ATOM 784 N N . ILE A 1 96 ? -15.082 -2.328 4.009 1.00 79.44 96 ILE A N 1
ATOM 785 C CA . ILE A 1 96 ? -16.084 -1.401 4.567 1.00 79.44 96 ILE A CA 1
ATOM 786 C C . ILE A 1 96 ? -17.471 -2.056 4.623 1.00 79.44 96 ILE A C 1
ATOM 788 O O . ILE A 1 96 ? -18.218 -1.841 5.584 1.00 79.44 96 ILE A O 1
ATOM 792 N N . SER A 1 97 ? -17.813 -2.859 3.616 1.00 78.31 97 SER A N 1
ATOM 793 C CA . SER A 1 97 ? -19.086 -3.578 3.541 1.00 78.31 97 SER A CA 1
ATOM 794 C C . SER A 1 97 ? -19.182 -4.687 4.594 1.00 78.31 97 SER A C 1
ATOM 796 O O . SER A 1 97 ? -20.180 -4.775 5.309 1.00 78.31 97 SER A O 1
ATOM 798 N N . ALA A 1 98 ? -18.113 -5.472 4.764 1.00 72.12 98 ALA A N 1
ATOM 799 C CA . ALA A 1 98 ? -18.046 -6.572 5.727 1.00 72.12 98 ALA A CA 1
ATOM 800 C C . ALA A 1 98 ? -17.963 -6.111 7.195 1.00 72.12 98 ALA A C 1
ATOM 802 O O . ALA A 1 98 ? -18.294 -6.864 8.112 1.00 72.12 98 ALA A O 1
ATOM 803 N N . LEU A 1 99 ? -17.510 -4.881 7.444 1.00 72.31 99 LEU A N 1
ATOM 804 C CA . LEU A 1 99 ? -17.405 -4.331 8.791 1.00 72.31 99 LEU A CA 1
ATOM 805 C C . LEU A 1 99 ? -18.792 -4.128 9.424 1.00 72.31 99 LEU A C 1
ATOM 807 O O . LEU A 1 99 ? -19.687 -3.547 8.817 1.00 72.31 99 LEU A O 1
ATOM 811 N N . LYS A 1 100 ? -18.971 -4.542 10.682 1.00 65.81 100 LYS A N 1
ATOM 812 C CA . LYS A 1 100 ? -20.183 -4.239 11.472 1.00 65.81 100 LYS A CA 1
ATOM 813 C C . LYS A 1 100 ? -20.016 -2.989 12.349 1.00 65.81 100 LYS A C 1
ATOM 815 O O . LYS A 1 100 ? -20.968 -2.242 12.541 1.00 65.81 100 LYS A O 1
ATOM 820 N N . SER A 1 101 ? -18.799 -2.717 12.829 1.00 72.00 101 SER A N 1
ATOM 821 C CA . SER A 1 101 ? -18.518 -1.577 13.716 1.00 72.00 101 SER A CA 1
ATOM 822 C C . SER A 1 101 ? -18.506 -0.238 12.968 1.00 72.00 101 SER A C 1
ATOM 824 O O . SER A 1 101 ? -17.716 -0.033 12.041 1.00 72.00 101 SER A O 1
ATOM 826 N N . LYS A 1 102 ? -19.351 0.701 13.415 1.00 73.06 102 LYS A N 1
ATOM 827 C CA . LYS A 1 102 ? -19.473 2.054 12.847 1.00 73.06 102 LYS A CA 1
ATOM 828 C C . LYS A 1 102 ? -18.176 2.865 12.989 1.00 73.06 102 LYS A C 1
ATOM 830 O O . LYS A 1 102 ? -17.732 3.455 12.008 1.00 73.06 102 LYS A O 1
ATOM 835 N N . LYS A 1 103 ? -17.515 2.807 14.155 1.00 75.50 103 LYS A N 1
ATOM 836 C CA . LYS A 1 103 ? -16.244 3.514 14.420 1.00 75.50 103 LYS A CA 1
ATOM 837 C C . LYS A 1 103 ? -15.126 3.110 13.453 1.00 75.50 103 LYS A C 1
ATOM 839 O O . LYS A 1 103 ? -14.358 3.954 12.999 1.00 75.50 103 LYS A O 1
ATOM 844 N N . VAL A 1 104 ? -15.033 1.821 13.108 1.00 76.62 104 VAL A N 1
ATOM 845 C CA . VAL A 1 104 ? -13.997 1.326 12.181 1.00 76.62 104 VAL A CA 1
ATOM 846 C C . VAL A 1 104 ? -14.255 1.833 10.760 1.00 76.62 104 VAL A C 1
ATOM 848 O O . VAL A 1 104 ? -13.327 2.305 10.103 1.00 76.62 104 VAL A O 1
ATOM 851 N N . LYS A 1 105 ? -15.518 1.803 10.303 1.00 80.75 105 LYS A N 1
ATOM 852 C CA . LYS A 1 105 ? -15.906 2.349 8.990 1.00 80.75 105 LYS A CA 1
ATOM 853 C C . LYS A 1 105 ? -15.596 3.833 8.886 1.00 80.75 105 LYS A C 1
ATOM 855 O O . LYS A 1 105 ? -14.992 4.256 7.905 1.00 80.75 105 LYS A O 1
ATOM 860 N N . GLU A 1 106 ? -15.980 4.609 9.896 1.00 81.50 106 GLU A N 1
ATOM 861 C CA . GLU A 1 106 ? -15.721 6.048 9.931 1.00 81.50 106 GLU A CA 1
ATOM 862 C C . GLU A 1 106 ? -14.218 6.334 9.860 1.00 81.50 106 GLU A C 1
ATOM 864 O O . GLU A 1 106 ? -13.801 7.180 9.071 1.00 81.50 106 GLU A O 1
ATOM 869 N N . ASN A 1 107 ? -13.390 5.582 10.593 1.00 82.69 107 ASN A N 1
ATOM 870 C CA . ASN A 1 107 ? -11.935 5.735 10.555 1.00 82.69 107 ASN A CA 1
ATOM 871 C C . ASN A 1 107 ? -11.340 5.480 9.165 1.00 82.69 107 ASN A C 1
ATOM 873 O O . ASN A 1 107 ? -10.590 6.310 8.651 1.00 82.69 107 ASN A O 1
ATOM 877 N N . ILE A 1 108 ? -11.737 4.377 8.526 1.00 81.38 108 ILE A N 1
ATOM 878 C CA . ILE A 1 108 ? -11.294 4.038 7.170 1.00 81.38 108 ILE A CA 1
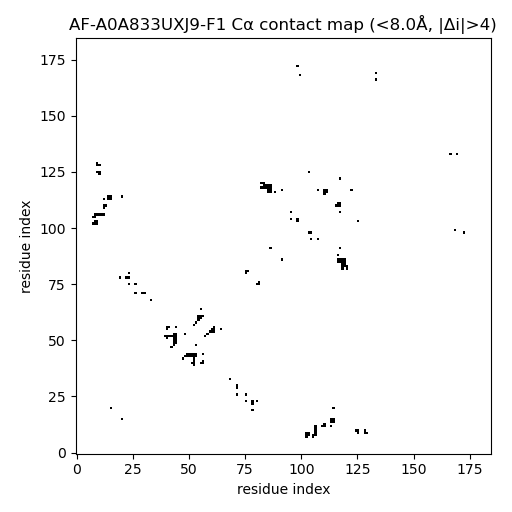ATOM 879 C C . ILE A 1 108 ? -11.735 5.121 6.175 1.00 81.38 108 ILE A C 1
ATOM 881 O O . ILE A 1 108 ? -10.921 5.594 5.385 1.00 81.38 108 ILE A O 1
ATOM 885 N N . LEU A 1 109 ? -12.993 5.569 6.242 1.00 83.62 109 LEU A N 1
ATOM 886 C CA . LEU A 1 109 ? -13.526 6.619 5.369 1.00 83.62 109 LEU A CA 1
ATOM 887 C C . LEU A 1 109 ? -12.807 7.962 5.559 1.00 83.62 109 LEU A C 1
ATOM 889 O O . LEU A 1 109 ? -12.516 8.644 4.575 1.00 83.62 109 LEU A O 1
ATOM 893 N N . ALA A 1 110 ? -12.484 8.338 6.798 1.00 82.81 110 ALA A N 1
ATOM 894 C CA . ALA A 1 110 ? -11.748 9.565 7.091 1.00 82.81 110 ALA A CA 1
ATOM 895 C C . ALA A 1 110 ? -10.326 9.534 6.508 1.00 82.81 110 ALA A C 1
ATOM 897 O O . ALA A 1 110 ? -9.889 10.520 5.913 1.00 82.81 110 ALA A O 1
ATOM 898 N N . ILE A 1 111 ? -9.629 8.397 6.616 1.00 82.19 111 ILE A N 1
ATOM 899 C CA . ILE A 1 111 ? -8.295 8.211 6.025 1.00 82.19 111 ILE A CA 1
ATOM 900 C C . ILE A 1 111 ? -8.370 8.276 4.497 1.00 82.19 111 ILE A C 1
ATOM 902 O O . ILE A 1 111 ? -7.598 9.012 3.884 1.00 82.19 111 ILE A O 1
ATOM 906 N N . ILE A 1 112 ? -9.339 7.588 3.883 1.00 82.62 112 ILE A N 1
ATOM 907 C CA . ILE A 1 112 ? -9.541 7.620 2.426 1.00 82.62 112 ILE A CA 1
ATOM 908 C C . ILE A 1 112 ? -9.782 9.052 1.943 1.00 82.62 112 ILE A C 1
ATOM 910 O O . ILE A 1 112 ? -9.157 9.480 0.977 1.00 82.62 112 ILE A O 1
ATOM 914 N N . LYS A 1 113 ? -10.645 9.813 2.628 1.00 82.25 113 LYS A N 1
ATOM 915 C CA . LYS A 1 113 ? -10.978 11.193 2.247 1.00 82.25 113 LYS A CA 1
ATOM 916 C C . LYS A 1 113 ? -9.773 12.137 2.314 1.00 82.25 113 LYS A C 1
ATOM 918 O O . LYS A 1 113 ? -9.699 13.078 1.531 1.00 82.25 113 LYS A O 1
ATOM 923 N N . LEU A 1 114 ? -8.846 11.913 3.246 1.00 79.94 114 LEU A N 1
ATOM 924 C CA . LEU A 1 114 ? -7.688 12.789 3.453 1.00 79.94 114 LEU A CA 1
ATOM 925 C C . LEU A 1 114 ? -6.479 12.398 2.595 1.00 79.94 114 LEU A C 1
ATOM 927 O O . LEU A 1 114 ? -5.774 13.283 2.101 1.00 79.94 114 LEU A O 1
ATOM 931 N N . ASN A 1 115 ? -6.265 11.099 2.384 1.00 77.19 115 ASN A N 1
ATOM 932 C CA . ASN A 1 115 ? -5.062 10.564 1.744 1.00 77.19 115 ASN A CA 1
ATOM 933 C C . ASN A 1 115 ? -5.315 9.940 0.361 1.00 77.19 115 ASN A C 1
ATOM 935 O O . ASN A 1 115 ? -4.376 9.461 -0.261 1.00 77.19 115 ASN A O 1
ATOM 939 N N . ASN A 1 116 ? -6.550 9.985 -0.156 1.00 75.19 116 ASN A N 1
ATOM 940 C CA . ASN A 1 116 ? -6.971 9.337 -1.410 1.00 75.19 116 ASN A CA 1
ATOM 941 C C . ASN A 1 116 ? -6.774 7.809 -1.415 1.00 75.19 116 ASN A C 1
ATOM 943 O O . ASN A 1 116 ? -6.603 7.184 -2.461 1.00 75.19 116 ASN A O 1
ATOM 947 N N . GLY A 1 117 ? -6.826 7.206 -0.229 1.00 75.88 117 GLY A N 1
ATOM 948 C CA . GLY A 1 117 ? -6.871 5.768 -0.015 1.00 75.88 117 GLY A CA 1
ATOM 949 C C . GLY A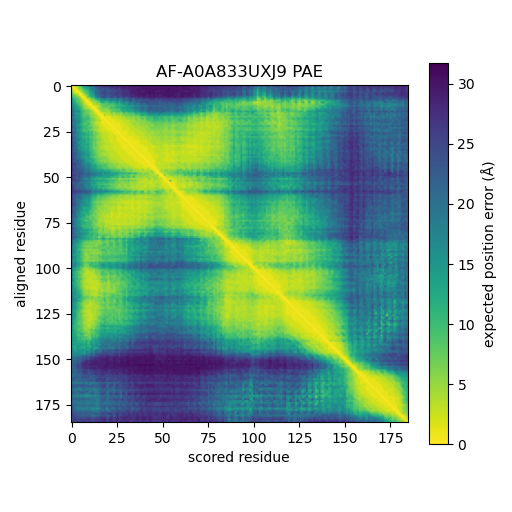 1 117 ? -6.272 5.376 1.328 1.00 75.88 117 GLY A C 1
ATOM 950 O O . GLY A 1 117 ? -5.973 6.226 2.164 1.00 75.88 117 GLY A O 1
ATOM 951 N N . ILE A 1 118 ? -6.147 4.068 1.547 1.00 79.75 118 ILE A N 1
ATOM 952 C CA . ILE A 1 118 ? -5.683 3.499 2.813 1.00 79.75 118 ILE A CA 1
ATOM 953 C C . ILE A 1 118 ? -4.516 2.547 2.567 1.00 79.75 118 ILE A C 1
ATOM 955 O O . ILE A 1 118 ? -4.566 1.690 1.676 1.00 79.75 118 ILE A O 1
ATOM 959 N N . SER A 1 119 ? -3.446 2.706 3.343 1.00 77.81 119 SER A N 1
ATOM 960 C CA . SER A 1 119 ? -2.286 1.823 3.273 1.00 77.81 119 SER A CA 1
ATOM 961 C C . SER A 1 119 ? -2.446 0.617 4.199 1.00 77.81 119 SER A C 1
ATOM 963 O O . SER A 1 119 ? -3.211 0.626 5.168 1.00 77.81 119 SER A O 1
ATOM 965 N N . LEU A 1 120 ? -1.663 -0.435 3.947 1.00 76.19 120 LEU A N 1
ATOM 966 C CA . LEU A 1 120 ? -1.599 -1.586 4.852 1.00 76.19 120 LEU A CA 1
ATOM 967 C C . LEU A 1 120 ? -1.129 -1.188 6.263 1.00 76.19 120 LEU A C 1
ATOM 969 O O . LEU A 1 120 ? -1.538 -1.802 7.248 1.00 76.19 120 LEU A O 1
ATOM 973 N N . ARG A 1 121 ? -0.274 -0.163 6.370 1.00 76.12 121 ARG A N 1
ATOM 974 C CA . ARG A 1 121 ? 0.193 0.368 7.656 1.00 76.12 121 ARG A CA 1
ATOM 975 C C . ARG A 1 121 ? -0.969 0.946 8.458 1.00 76.12 121 ARG A C 1
ATOM 977 O O . ARG A 1 121 ? -1.096 0.606 9.631 1.00 76.12 121 ARG A O 1
ATOM 984 N N . ASP A 1 122 ? -1.813 1.756 7.827 1.00 78.50 122 ASP A N 1
ATOM 985 C CA . ASP A 1 122 ? -2.968 2.379 8.481 1.00 78.50 122 ASP A CA 1
ATOM 986 C C . ASP A 1 122 ? -3.921 1.312 9.024 1.00 78.50 122 ASP A C 1
ATOM 988 O O . ASP A 1 122 ? -4.295 1.338 10.194 1.00 78.50 122 ASP A O 1
ATOM 992 N N . LEU A 1 123 ? -4.211 0.289 8.217 1.00 77.56 123 LEU A N 1
ATOM 993 C CA . LEU A 1 123 ? -5.035 -0.846 8.637 1.00 77.56 123 LEU A CA 1
ATOM 994 C C . LEU A 1 123 ? -4.431 -1.652 9.787 1.00 77.56 123 LEU A C 1
ATOM 996 O O . LEU A 1 123 ? -5.154 -2.029 10.706 1.00 77.56 123 LEU A O 1
ATOM 1000 N N . ARG A 1 124 ? -3.114 -1.892 9.780 1.00 79.75 124 ARG A N 1
ATOM 1001 C CA . ARG A 1 124 ? -2.430 -2.556 10.903 1.00 79.75 124 ARG A CA 1
ATOM 1002 C C . ARG A 1 124 ? -2.505 -1.736 12.184 1.00 79.75 124 ARG A C 1
ATOM 1004 O O . ARG A 1 124 ? -2.636 -2.309 13.262 1.00 79.75 124 ARG A O 1
ATOM 1011 N N . LEU A 1 125 ? -2.408 -0.413 12.082 1.00 81.25 125 LEU A N 1
ATOM 1012 C CA . LEU A 1 125 ? -2.549 0.449 13.246 1.00 81.25 125 LEU A CA 1
ATOM 1013 C C . LEU A 1 125 ? -3.985 0.392 13.786 1.00 81.25 125 LEU A C 1
ATOM 1015 O O . LEU A 1 125 ? -4.146 0.233 14.996 1.00 81.25 125 LEU A O 1
ATOM 1019 N N . ILE A 1 126 ? -5.005 0.470 12.915 1.00 82.12 126 ILE A N 1
ATOM 1020 C CA . ILE A 1 126 ? -6.422 0.351 13.314 1.00 82.12 126 ILE A CA 1
ATOM 1021 C C . ILE A 1 126 ? -6.638 -0.984 14.031 1.00 82.12 126 ILE A C 1
ATOM 1023 O O . ILE A 1 126 ? -7.159 -1.010 15.144 1.00 82.12 126 ILE A O 1
ATOM 1027 N N . TYR A 1 127 ? -6.154 -2.075 13.434 1.00 80.38 127 TYR A N 1
ATOM 1028 C CA . TYR A 1 127 ? -6.205 -3.415 14.015 1.00 80.38 127 TYR A CA 1
ATOM 1029 C C . TYR A 1 127 ? -5.578 -3.464 15.417 1.00 80.38 127 TYR A C 1
ATOM 1031 O O . TYR A 1 127 ? -6.205 -3.936 16.360 1.00 80.38 127 TYR A O 1
ATOM 1039 N N . ARG A 1 128 ? -4.366 -2.923 15.585 1.00 80.69 128 ARG A N 1
ATOM 1040 C CA . ARG A 1 128 ? -3.663 -2.935 16.876 1.00 80.69 128 ARG A CA 1
ATOM 1041 C C . ARG A 1 128 ? -4.410 -2.137 17.947 1.00 80.69 128 ARG A C 1
ATOM 1043 O O . ARG A 1 128 ? -4.433 -2.538 19.105 1.00 80.69 128 ARG A O 1
ATOM 1050 N N . LYS A 1 129 ? -5.011 -1.002 17.579 1.00 80.94 129 LYS A N 1
ATOM 1051 C CA . LYS A 1 129 ? -5.819 -0.195 18.504 1.00 80.94 129 LYS A CA 1
ATOM 1052 C C . LYS A 1 129 ? -7.091 -0.922 18.931 1.00 80.94 129 LYS A C 1
ATOM 1054 O O . LYS A 1 129 ? -7.414 -0.890 20.112 1.00 80.94 129 LYS A O 1
ATOM 1059 N N . MET A 1 130 ? -7.748 -1.623 18.009 1.00 77.06 130 MET A N 1
ATOM 1060 C CA . MET A 1 130 ? -8.884 -2.483 18.341 1.00 77.06 130 MET A CA 1
ATOM 1061 C C . MET A 1 130 ? -8.499 -3.619 19.293 1.00 77.06 130 MET A C 1
ATOM 1063 O O . MET A 1 130 ? -9.233 -3.894 20.231 1.00 77.06 130 MET A O 1
ATOM 1067 N N . GLU A 1 131 ? -7.354 -4.269 19.075 1.00 76.31 131 GLU A N 1
ATOM 1068 C CA . GLU A 1 131 ? -6.879 -5.355 19.942 1.00 76.31 131 GLU A CA 1
ATOM 1069 C C . GLU A 1 131 ? -6.634 -4.870 21.378 1.00 76.31 131 GLU A C 1
ATOM 1071 O O . GLU A 1 131 ? -7.019 -5.536 22.339 1.00 76.31 131 GLU A O 1
ATOM 1076 N N . ILE A 1 132 ? -6.065 -3.669 21.525 1.00 81.81 132 ILE A N 1
ATOM 1077 C CA . ILE A 1 132 ? -5.877 -3.028 22.830 1.00 81.81 132 ILE A CA 1
ATOM 1078 C C . ILE A 1 132 ? -7.231 -2.713 23.473 1.00 81.81 132 ILE A C 1
ATOM 1080 O O . ILE A 1 132 ? -7.443 -3.107 24.617 1.00 81.81 132 ILE A O 1
ATOM 1084 N N . GLU A 1 133 ? -8.156 -2.072 22.752 1.00 74.56 133 GLU A N 1
ATOM 1085 C CA . GLU A 1 133 ? -9.478 -1.726 23.297 1.00 74.56 133 GLU A CA 1
ATOM 1086 C C . GLU A 1 133 ? -10.237 -2.988 23.736 1.00 74.56 133 GLU A C 1
ATOM 1088 O O . GLU A 1 133 ? -10.766 -3.045 24.842 1.00 74.56 133 GLU A O 1
ATOM 1093 N N . LEU A 1 134 ? -10.215 -4.049 22.922 1.00 74.69 134 LEU A N 1
ATOM 1094 C CA . LEU A 1 134 ? -10.811 -5.341 23.264 1.00 74.69 134 LEU A CA 1
ATOM 1095 C C . LEU A 1 134 ? -10.179 -5.937 24.531 1.00 74.69 134 LEU A C 1
ATOM 1097 O O . LEU A 1 134 ? -10.890 -6.453 25.393 1.00 74.69 134 LEU A O 1
ATOM 1101 N N . SER A 1 135 ? -8.854 -5.848 24.673 1.00 75.06 135 SER A N 1
ATOM 1102 C CA . SER A 1 135 ? -8.157 -6.320 25.873 1.00 75.06 135 SER A CA 1
ATOM 1103 C C . SER A 1 135 ? -8.548 -5.519 27.124 1.00 75.06 135 SER A C 1
ATOM 1105 O O . SER A 1 135 ? -8.732 -6.097 28.198 1.00 75.06 135 SER A O 1
ATOM 1107 N N . GLU A 1 136 ? -8.752 -4.207 26.983 1.00 77.81 136 GLU A N 1
ATOM 1108 C CA . GLU A 1 136 ? -9.235 -3.331 28.050 1.00 77.81 136 GLU A CA 1
ATOM 1109 C C . GLU A 1 136 ? -10.689 -3.638 28.414 1.00 77.81 136 GLU A C 1
ATOM 1111 O O . GLU A 1 136 ? -10.986 -3.746 29.603 1.00 77.81 136 GLU A O 1
ATOM 1116 N N . TYR A 1 137 ? -11.571 -3.877 27.436 1.00 69.56 137 TYR A N 1
ATOM 1117 C CA .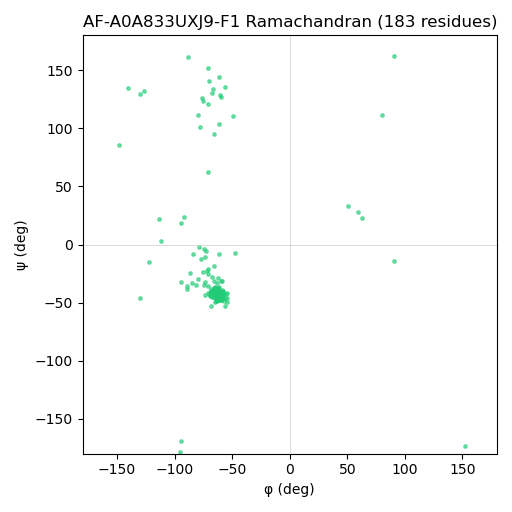 TYR A 1 137 ? -12.939 -4.344 27.693 1.00 69.56 137 TYR A CA 1
ATOM 1118 C C . TYR A 1 137 ? -12.955 -5.658 28.456 1.00 69.56 137 TYR A C 1
ATOM 1120 O O . TYR A 1 137 ? -13.678 -5.767 29.439 1.00 69.56 137 TYR A O 1
ATOM 1128 N N . TYR A 1 138 ? -12.151 -6.647 28.061 1.00 69.00 138 TYR A N 1
ATOM 1129 C CA . TYR A 1 138 ? -12.083 -7.908 28.797 1.00 69.00 138 TYR A CA 1
ATOM 1130 C C . TYR A 1 138 ? -11.604 -7.705 30.229 1.00 69.00 138 TYR A C 1
ATOM 1132 O O . TYR A 1 138 ? -12.176 -8.270 31.158 1.00 69.00 138 TYR A O 1
ATOM 1140 N N . ARG A 1 139 ? -10.575 -6.879 30.430 1.00 74.12 139 ARG A N 1
ATOM 1141 C CA . ARG A 1 139 ? -10.020 -6.615 31.760 1.00 74.12 139 ARG A CA 1
ATOM 1142 C C . ARG A 1 139 ? -10.991 -5.835 32.647 1.00 74.12 139 ARG A C 1
ATOM 1144 O O . ARG A 1 139 ? -11.106 -6.141 33.833 1.00 74.12 139 ARG A O 1
ATOM 1151 N N . ASN A 1 140 ? -11.680 -4.847 32.084 1.00 76.12 140 ASN A N 1
ATOM 1152 C CA . ASN A 1 140 ? -12.661 -4.027 32.790 1.00 76.12 140 ASN A CA 1
ATOM 1153 C C . ASN A 1 140 ? -13.950 -4.804 33.050 1.00 76.12 140 ASN A C 1
ATOM 1155 O O . ASN A 1 140 ? -14.422 -4.787 34.177 1.00 76.12 140 ASN A O 1
ATOM 1159 N N . GLY A 1 141 ? -14.452 -5.553 32.069 1.00 64.81 141 GLY A N 1
ATOM 1160 C CA . GLY A 1 141 ? -15.601 -6.444 32.216 1.00 64.81 141 GLY A CA 1
ATOM 1161 C C . GLY A 1 141 ? -15.336 -7.567 33.217 1.00 64.81 141 GLY A C 1
ATOM 1162 O O . GLY A 1 141 ? -16.202 -7.875 34.023 1.00 64.81 141 GLY A O 1
ATOM 1163 N N . TYR A 1 142 ? -14.120 -8.119 33.260 1.00 62.66 142 TYR A N 1
ATOM 1164 C CA . TYR A 1 142 ? -13.723 -9.075 34.297 1.00 62.66 142 TYR A CA 1
ATOM 1165 C C . TYR A 1 142 ? -13.681 -8.435 35.693 1.00 62.66 142 TYR A C 1
ATOM 1167 O O . TYR A 1 142 ? -14.175 -9.022 36.651 1.00 62.66 142 TYR A O 1
ATOM 1175 N N . LYS A 1 143 ? -13.154 -7.207 35.820 1.00 65.88 143 LYS A N 1
ATOM 1176 C CA . LYS A 1 143 ? -13.229 -6.439 37.076 1.00 65.88 143 LYS A CA 1
ATOM 1177 C C . LYS A 1 143 ? -14.670 -6.133 37.481 1.00 65.88 143 LYS A C 1
ATOM 1179 O O . LYS A 1 143 ? -14.994 -6.235 38.656 1.00 65.88 143 LYS A O 1
ATOM 1184 N N . GLU A 1 144 ? -15.526 -5.765 36.533 1.00 64.19 144 GLU A N 1
ATOM 1185 C CA . GLU A 1 144 ? -16.946 -5.515 36.779 1.00 64.19 144 GLU A CA 1
ATOM 1186 C C . GLU A 1 144 ? -17.666 -6.793 37.196 1.00 64.19 144 GLU A C 1
ATOM 1188 O O . GLU A 1 144 ? -18.438 -6.749 38.140 1.00 64.19 144 GLU A O 1
ATOM 1193 N N . MET A 1 145 ? -17.374 -7.932 36.561 1.00 58.38 145 MET A N 1
ATOM 1194 C CA . MET A 1 145 ? -17.910 -9.238 36.947 1.00 58.38 145 MET A CA 1
ATOM 1195 C C . MET A 1 145 ? -17.446 -9.658 38.340 1.00 58.38 145 MET A C 1
ATOM 1197 O O . MET A 1 145 ? -18.268 -10.152 39.096 1.00 58.38 145 MET A O 1
ATOM 1201 N N . LEU A 1 146 ? -16.183 -9.427 38.715 1.00 60.00 146 LEU A N 1
ATOM 1202 C CA . LEU A 1 146 ? -15.713 -9.647 40.089 1.00 60.00 146 LEU A CA 1
ATOM 1203 C C . LEU A 1 146 ? -16.454 -8.743 41.086 1.00 60.00 146 LEU A C 1
ATOM 1205 O O . LEU A 1 146 ? -16.994 -9.237 42.068 1.00 60.00 146 LEU A O 1
ATOM 1209 N N . ASN A 1 147 ? -16.568 -7.446 40.785 1.00 63.09 147 ASN A N 1
ATOM 1210 C CA . ASN A 1 147 ? -17.279 -6.480 41.630 1.00 63.09 147 ASN A CA 1
ATOM 1211 C C . ASN A 1 147 ? -18.796 -6.754 41.715 1.00 63.09 147 ASN A C 1
ATOM 1213 O O . ASN A 1 147 ? -19.424 -6.447 42.724 1.00 63.09 147 ASN A O 1
ATOM 1217 N N . LEU A 1 148 ? -19.398 -7.304 40.654 1.00 58.91 148 LEU A N 1
ATOM 1218 C CA . LEU A 1 148 ? -20.803 -7.718 40.594 1.00 58.91 148 LEU A CA 1
ATOM 1219 C C . LEU A 1 148 ? -21.037 -9.073 41.267 1.00 58.91 148 LEU A C 1
ATOM 1221 O O . LEU A 1 148 ? -22.117 -9.285 41.804 1.00 58.91 148 LEU A O 1
ATOM 1225 N N . ASN A 1 149 ? -20.052 -9.975 41.281 1.00 53.31 149 ASN A N 1
ATOM 1226 C CA . ASN A 1 149 ? -20.148 -11.253 41.990 1.00 53.31 149 ASN A CA 1
ATOM 1227 C C . ASN A 1 149 ? -20.196 -11.050 43.515 1.00 53.31 149 ASN A C 1
ATOM 1229 O O . ASN A 1 149 ? -20.847 -11.816 44.218 1.00 53.31 149 ASN A O 1
ATOM 1233 N N . ASP A 1 150 ? -19.603 -9.960 44.007 1.00 52.97 150 ASP A N 1
ATOM 1234 C CA . ASP A 1 150 ? -19.750 -9.516 45.396 1.00 52.97 150 ASP A CA 1
ATOM 1235 C C . ASP A 1 150 ? -21.104 -8.811 45.658 1.00 52.97 150 ASP A C 1
ATOM 1237 O O . ASP A 1 150 ? -21.472 -8.583 46.812 1.00 52.97 150 ASP A O 1
ATOM 1241 N N . GLN A 1 151 ? -21.870 -8.456 44.610 1.00 55.75 151 GLN A N 1
ATOM 1242 C CA . GLN A 1 151 ? -23.112 -7.675 44.698 1.00 55.75 151 GLN A CA 1
ATOM 1243 C C . GLN A 1 151 ? -24.157 -8.027 43.602 1.00 55.75 151 GLN A C 1
ATOM 1245 O O . GLN A 1 151 ? -24.356 -7.271 42.642 1.00 55.75 151 GLN A O 1
ATOM 1250 N N . LEU A 1 152 ? -24.966 -9.064 43.879 1.00 51.09 152 LEU A N 1
ATOM 1251 C CA . LEU A 1 152 ? -26.411 -9.162 43.545 1.00 51.09 152 LEU A CA 1
ATOM 1252 C C . LEU A 1 152 ? -26.863 -9.788 42.178 1.00 51.09 152 LEU A C 1
ATOM 1254 O O . LEU A 1 152 ? -26.059 -9.964 41.267 1.00 51.09 152 LEU A O 1
ATOM 1258 N N . PRO A 1 153 ? -28.162 -10.197 42.069 1.00 61.59 153 PRO A N 1
ATOM 1259 C CA . PRO A 1 153 ? -28.679 -11.402 41.397 1.00 61.59 153 PRO A CA 1
ATOM 1260 C C . PRO A 1 153 ? -29.140 -11.204 39.932 1.00 61.59 153 PRO A C 1
ATOM 1262 O O . PRO A 1 153 ? -28.896 -10.176 39.306 1.00 61.59 153 PRO A O 1
ATOM 1265 N N . ALA A 1 154 ? -29.816 -12.234 39.400 1.00 55.09 154 ALA A N 1
ATOM 1266 C CA . ALA A 1 154 ? -30.078 -12.608 37.999 1.00 55.09 154 ALA A CA 1
ATOM 1267 C C . ALA A 1 154 ? -30.581 -11.552 36.980 1.00 55.09 154 ALA A C 1
ATOM 1269 O O . ALA A 1 154 ? -30.614 -11.852 35.789 1.00 55.09 154 ALA A O 1
ATOM 1270 N N . GLU A 1 155 ? -30.925 -10.323 37.365 1.00 53.97 155 GLU A N 1
ATOM 1271 C CA . GLU A 1 155 ? -31.515 -9.325 36.450 1.00 53.97 155 GLU A CA 1
ATOM 1272 C C . GLU A 1 155 ? -30.490 -8.518 35.624 1.00 53.97 155 GLU A C 1
ATOM 1274 O O . GLU A 1 155 ? -30.857 -7.812 34.685 1.00 53.97 155 GLU A O 1
ATOM 1279 N N . LYS A 1 156 ? -29.183 -8.647 35.891 1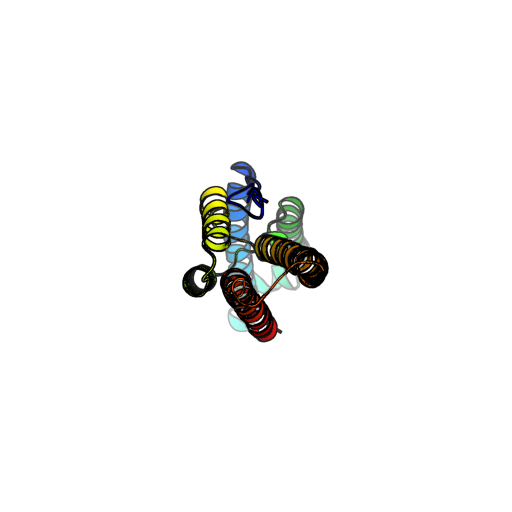.00 55.31 156 LYS A N 1
ATOM 1280 C CA . LYS A 1 156 ? -28.119 -7.893 35.189 1.00 55.31 156 LYS A CA 1
ATOM 1281 C C . LYS A 1 156 ? -27.517 -8.598 33.957 1.00 55.31 156 LYS A C 1
ATOM 1283 O O . LYS A 1 156 ? -26.401 -8.285 33.553 1.00 55.31 156 LYS A O 1
ATOM 1288 N N . GLN A 1 157 ? -28.233 -9.530 33.321 1.00 56.50 157 GLN A N 1
ATOM 1289 C CA . GLN A 1 157 ? -27.709 -10.308 32.179 1.00 56.50 157 GLN A CA 1
ATOM 1290 C C . GLN A 1 157 ? -27.640 -9.549 30.841 1.00 56.50 157 GLN A C 1
ATOM 1292 O O . GLN A 1 157 ? -26.803 -9.896 30.009 1.00 56.50 157 GLN A O 1
ATOM 1297 N N . LYS A 1 158 ? -28.444 -8.496 30.634 1.00 58.38 158 LYS A N 1
ATOM 1298 C CA . LYS A 1 158 ? -28.442 -7.683 29.395 1.00 58.38 158 LYS A CA 1
ATOM 1299 C C . LYS A 1 158 ? -27.076 -7.078 29.018 1.00 58.38 158 LYS A C 1
ATOM 1301 O O . LYS A 1 158 ? -26.618 -7.330 27.908 1.00 58.38 158 LYS A O 1
ATOM 1306 N N . PRO A 1 159 ? -26.378 -6.344 29.908 1.00 60.81 159 PRO A N 1
ATOM 1307 C CA . PRO A 1 159 ? -25.074 -5.768 29.567 1.00 60.81 159 PRO A CA 1
ATOM 1308 C C . PRO A 1 159 ? -24.015 -6.833 29.243 1.00 60.81 159 PRO A C 1
ATOM 1310 O O . PRO A 1 159 ? -23.137 -6.595 28.421 1.00 60.81 159 PRO A O 1
ATOM 1313 N N . ILE A 1 160 ? -24.121 -8.032 29.828 1.00 59.78 160 ILE A N 1
ATOM 1314 C CA . ILE A 1 160 ? -23.228 -9.164 29.536 1.00 59.78 160 ILE A CA 1
ATOM 1315 C C . ILE A 1 160 ? -23.494 -9.727 28.129 1.00 59.78 160 ILE A C 1
ATOM 1317 O O . ILE A 1 160 ? -22.553 -10.127 27.443 1.00 59.78 160 ILE A O 1
ATOM 1321 N N . THR A 1 161 ? -24.754 -9.733 27.680 1.00 59.56 161 THR A N 1
ATOM 1322 C CA . THR A 1 161 ? -25.130 -10.223 26.343 1.00 59.56 161 THR A CA 1
ATOM 1323 C C . THR A 1 161 ? -24.664 -9.270 25.244 1.00 59.56 161 THR A C 1
ATOM 1325 O O . THR A 1 161 ? -24.114 -9.721 24.239 1.00 59.56 161 THR A O 1
ATOM 1328 N N . ASP A 1 162 ? -24.807 -7.962 25.463 1.00 65.81 162 ASP A N 1
ATOM 1329 C CA . ASP A 1 162 ? -24.319 -6.936 24.535 1.00 65.81 162 ASP A CA 1
ATOM 1330 C C . ASP A 1 162 ? -22.782 -6.980 24.423 1.00 65.81 162 ASP A C 1
ATOM 1332 O O . ASP A 1 162 ? -22.229 -7.006 23.322 1.00 65.81 162 ASP A O 1
ATOM 1336 N N . LEU A 1 163 ? -22.083 -7.134 25.556 1.00 63.22 163 LEU A N 1
ATOM 1337 C CA . LEU A 1 163 ? -20.630 -7.347 25.592 1.00 63.22 163 LEU A CA 1
ATOM 1338 C C . LEU A 1 163 ? -20.197 -8.612 24.836 1.00 63.22 163 LEU A C 1
ATOM 1340 O O . LEU A 1 163 ? -19.208 -8.588 24.104 1.00 63.22 163 LEU A O 1
ATOM 1344 N N . GLN A 1 164 ? -20.926 -9.721 24.983 1.00 65.31 164 GLN A N 1
ATOM 1345 C CA . GLN A 1 164 ? -20.649 -10.953 24.236 1.00 65.31 164 GLN A CA 1
ATOM 1346 C C . GLN A 1 164 ? -20.845 -10.779 22.728 1.00 65.31 164 GLN A C 1
ATOM 1348 O O . GLN A 1 164 ? -20.050 -11.301 21.941 1.00 65.31 164 GLN A O 1
ATOM 1353 N N . HIS A 1 165 ? -21.878 -10.045 22.318 1.00 73.38 165 HIS A N 1
ATOM 1354 C CA . HIS A 1 165 ? -22.135 -9.752 20.914 1.00 73.38 165 HIS A CA 1
ATOM 1355 C C . HIS A 1 165 ? -20.986 -8.941 20.292 1.00 73.38 165 HIS A C 1
ATOM 1357 O O . HIS A 1 165 ? -20.469 -9.303 19.231 1.00 73.38 165 HIS A O 1
ATOM 1363 N N . ASP A 1 166 ? -20.518 -7.899 20.978 1.00 68.00 166 ASP A N 1
ATOM 1364 C CA . ASP A 1 166 ? -19.419 -7.057 20.497 1.00 68.00 166 ASP A CA 1
ATOM 1365 C C . ASP A 1 166 ? -18.085 -7.810 20.444 1.00 68.00 166 ASP A C 1
ATOM 1367 O O . ASP A 1 166 ? -17.354 -7.731 19.452 1.00 68.00 166 ASP A O 1
ATOM 1371 N N . VAL A 1 167 ? -17.815 -8.638 21.455 1.00 71.06 167 VAL A N 1
ATOM 1372 C CA . VAL A 1 167 ? -16.679 -9.567 21.483 1.00 71.06 167 VAL A CA 1
ATOM 1373 C C . VAL A 1 167 ? -16.681 -10.509 20.276 1.00 71.06 167 VAL A C 1
ATOM 1375 O O . VAL A 1 167 ? -15.641 -10.711 19.640 1.00 71.06 167 VAL A O 1
ATOM 1378 N N . ASN A 1 168 ? -17.832 -11.097 19.948 1.00 73.44 168 ASN A N 1
ATOM 1379 C CA . ASN A 1 168 ? -17.939 -12.038 18.835 1.00 73.44 168 ASN A CA 1
ATOM 1380 C C . ASN A 1 168 ? -17.695 -11.343 17.492 1.00 73.44 168 ASN A C 1
ATOM 1382 O O . ASN A 1 168 ? -16.943 -11.861 16.665 1.00 73.44 168 ASN A O 1
ATOM 1386 N N . ASN A 1 169 ? -18.219 -10.129 17.311 1.00 74.00 169 ASN A N 1
ATOM 1387 C CA . ASN A 1 169 ? -17.974 -9.339 16.105 1.00 74.00 169 ASN A CA 1
ATOM 1388 C C . ASN A 1 169 ? -16.487 -8.979 15.930 1.00 74.00 169 ASN A C 1
ATOM 1390 O O . ASN A 1 169 ? -15.971 -9.014 14.811 1.00 74.00 169 ASN A O 1
ATOM 1394 N N . MET A 1 170 ? -15.774 -8.666 17.019 1.00 71.19 170 MET A N 1
ATOM 1395 C CA . MET A 1 170 ? -14.333 -8.390 16.949 1.00 71.19 170 MET A CA 1
ATOM 1396 C C . MET A 1 170 ? -13.520 -9.644 16.604 1.00 71.19 170 MET A C 1
ATOM 1398 O O . MET A 1 170 ? -12.611 -9.574 15.775 1.00 71.19 170 MET A O 1
ATOM 1402 N N . LYS A 1 171 ? -13.871 -10.808 17.168 1.00 73.00 171 LYS A N 1
ATOM 1403 C CA . LYS A 1 171 ? -13.221 -12.089 16.835 1.00 73.00 171 LYS A CA 1
ATOM 1404 C C . LYS A 1 171 ? -13.401 -12.470 15.366 1.00 73.00 171 LYS A C 1
ATOM 1406 O O . LYS A 1 171 ? -12.424 -12.841 14.715 1.00 73.00 171 LYS A O 1
ATOM 1411 N N . GLU A 1 172 ? -14.615 -12.347 14.829 1.00 76.44 172 GLU A N 1
ATOM 1412 C CA . GLU A 1 172 ? -14.891 -12.620 13.410 1.00 76.44 172 GLU A CA 1
ATOM 1413 C C . GLU A 1 172 ? -14.033 -11.747 12.486 1.00 76.44 172 GLU A C 1
ATOM 1415 O O . GLU A 1 172 ? -13.472 -12.229 11.498 1.00 76.44 172 GLU A O 1
ATOM 1420 N N . PHE A 1 173 ? -13.862 -10.473 12.841 1.00 70.12 173 PHE A N 1
ATOM 1421 C CA . PHE A 1 173 ? -13.055 -9.540 12.064 1.00 70.12 173 PHE A CA 1
ATOM 1422 C C . PHE A 1 173 ? -11.556 -9.881 12.077 1.00 70.12 173 PHE A C 1
ATOM 1424 O O . PHE A 1 173 ? -10.904 -9.843 11.031 1.00 70.12 173 PHE A O 1
ATOM 1431 N N . ILE A 1 174 ? -11.011 -10.274 13.234 1.00 72.12 174 ILE A N 1
ATOM 1432 C CA . ILE A 1 174 ? -9.611 -10.713 13.357 1.00 72.12 174 ILE A CA 1
ATOM 1433 C C . ILE A 1 174 ? -9.351 -11.925 12.451 1.00 72.12 174 ILE A C 1
ATOM 1435 O O . ILE A 1 174 ? -8.385 -11.939 11.683 1.00 72.12 174 ILE A O 1
ATOM 1439 N N . VAL A 1 175 ? -10.251 -12.912 12.479 1.00 74.31 175 VAL A N 1
ATOM 1440 C CA . VAL A 1 175 ? -10.162 -14.112 11.634 1.00 74.31 175 VAL A CA 1
ATOM 1441 C C . VAL A 1 175 ? -10.240 -13.754 10.147 1.00 74.31 175 VAL A C 1
ATOM 1443 O O . VAL A 1 175 ? -9.484 -14.300 9.338 1.00 74.31 175 VAL A O 1
ATOM 1446 N N . TYR A 1 176 ? -11.114 -12.819 9.767 1.00 74.94 176 TYR A N 1
ATOM 1447 C CA . TYR A 1 176 ? -11.231 -12.354 8.384 1.00 74.94 176 TYR A CA 1
ATOM 1448 C C . TYR A 1 176 ? -9.941 -11.693 7.878 1.00 74.94 176 TYR A C 1
ATOM 1450 O O . TYR A 1 176 ? -9.476 -12.012 6.779 1.00 74.94 176 TYR A O 1
ATOM 1458 N N . ILE A 1 177 ? -9.318 -10.825 8.683 1.00 67.88 177 ILE A N 1
ATOM 1459 C CA . ILE A 1 177 ? -8.041 -10.186 8.332 1.00 67.88 177 ILE A CA 1
ATOM 1460 C C . ILE A 1 177 ? -6.928 -11.226 8.195 1.00 67.88 177 ILE A C 1
ATOM 1462 O O . ILE A 1 177 ? -6.193 -11.192 7.209 1.00 67.88 177 ILE A O 1
ATOM 1466 N N . GLN A 1 178 ? -6.813 -12.174 9.129 1.00 67.81 178 GLN A N 1
ATOM 1467 C CA . GLN A 1 178 ? -5.791 -13.226 9.066 1.00 67.81 178 GLN A CA 1
ATOM 1468 C C . GLN A 1 178 ? -5.942 -14.104 7.818 1.00 67.81 178 GLN A C 1
ATOM 1470 O O . GLN A 1 178 ? -4.961 -14.359 7.117 1.00 67.81 178 GLN A O 1
ATOM 1475 N N . ARG A 1 179 ? -7.173 -14.518 7.488 1.00 69.94 179 ARG A N 1
ATOM 1476 C CA . ARG A 1 179 ? -7.463 -15.294 6.271 1.00 69.94 179 ARG A CA 1
ATOM 1477 C C . ARG A 1 179 ? -7.170 -14.506 4.999 1.00 69.94 179 ARG A C 1
ATOM 1479 O O . ARG A 1 179 ? -6.659 -15.074 4.039 1.00 69.94 179 ARG A O 1
ATOM 1486 N N . SER A 1 180 ? -7.476 -13.214 4.991 1.00 62.88 180 SER A N 1
ATOM 1487 C CA . SER A 1 180 ? -7.258 -12.351 3.828 1.00 62.88 180 SER A CA 1
ATOM 1488 C C . SER A 1 180 ? -5.779 -12.011 3.634 1.00 62.88 180 SER A C 1
ATOM 1490 O O . SER A 1 180 ? -5.321 -11.965 2.501 1.00 62.88 180 SER A O 1
ATOM 1492 N N . ALA A 1 181 ? -5.011 -11.849 4.715 1.00 56.41 181 ALA A N 1
ATOM 1493 C CA . ALA A 1 181 ? -3.565 -11.625 4.667 1.00 56.41 181 ALA A CA 1
ATOM 1494 C C . ALA A 1 181 ? -2.773 -12.898 4.310 1.00 56.41 181 ALA A C 1
ATOM 1496 O O . ALA A 1 181 ? -1.743 -12.810 3.648 1.00 56.41 181 ALA A O 1
ATOM 1497 N N . GLY A 1 182 ? -3.257 -14.081 4.709 1.00 52.84 182 GLY A N 1
ATOM 1498 C CA . GLY A 1 182 ? -2.635 -15.371 4.385 1.00 52.84 182 GLY A CA 1
ATOM 1499 C C . GLY A 1 182 ? -2.753 -15.792 2.916 1.00 52.84 182 GLY A C 1
ATOM 1500 O O . GLY A 1 182 ? -1.936 -16.578 2.454 1.00 52.84 182 GLY A O 1
ATOM 1501 N N . ARG A 1 183 ? -3.718 -15.248 2.161 1.00 48.88 183 ARG A N 1
ATOM 1502 C CA . ARG A 1 183 ? -3.887 -15.514 0.716 1.00 48.88 183 ARG A CA 1
ATOM 1503 C C . ARG A 1 183 ? -2.921 -14.739 -0.191 1.00 48.88 183 ARG A C 1
ATOM 1505 O O . ARG A 1 183 ? -2.973 -14.917 -1.400 1.00 48.88 183 ARG A O 1
ATOM 1512 N N . TYR A 1 184 ? -2.074 -13.883 0.380 1.00 43.91 184 TYR A N 1
ATOM 1513 C CA . TYR A 1 184 ? -1.051 -13.112 -0.338 1.00 43.91 184 TYR A CA 1
ATOM 1514 C C . TYR A 1 184 ? 0.381 -13.537 0.041 1.00 43.91 184 TYR A C 1
ATOM 1516 O O . TYR A 1 184 ? 1.309 -12.739 -0.100 1.00 43.91 184 TYR A O 1
ATOM 1524 N N . LYS A 1 185 ? 0.557 -14.758 0.566 1.00 39.62 185 LYS A N 1
ATOM 1525 C CA . LYS A 1 185 ? 1.872 -15.397 0.699 1.00 39.62 185 LYS A CA 1
ATOM 1526 C C . LYS A 1 185 ? 2.210 -16.199 -0.546 1.00 39.62 185 LYS A C 1
ATOM 1528 O O . LYS A 1 185 ? 1.285 -16.860 -1.063 1.00 39.62 185 LYS A O 1
#

Organism: Acinetobacter bereziniae (NCBI:txid106648)

pLDDT: mean 74.27, std 12.16, range [32.31, 91.0]

Mean predicted aligned error: 14.38 Å

Radius of gyration: 25.41 Å; Cα contacts (8 Å, |Δi|>4): 106; chains: 1; bounding box: 60×33×79 Å

Solvent-accessible surface area (backbone atoms only — not comparable to full-atom values): 10505 Å² total; per-residue (Å²): 132,85,78,75,77,77,64,74,43,84,57,82,68,78,76,61,52,72,66,58,55,49,50,50,54,51,49,52,55,52,51,52,51,51,51,52,51,50,51,51,34,51,46,22,52,76,74,66,63,78,51,61,16,46,39,38,75,77,33,85,48,27,60,62,57,50,50,53,52,50,51,55,49,51,53,36,55,76,68,40,43,75,70,49,46,56,59,58,66,67,60,52,51,52,49,55,66,72,51,83,57,66,45,60,44,50,33,53,52,52,28,26,73,60,56,80,41,50,27,62,58,57,52,52,50,49,51,52,47,50,53,51,51,52,50,48,49,54,55,50,51,49,50,48,49,55,60,34,72,79,54,76,73,90,82,68,53,64,70,56,50,55,52,50,52,55,52,50,55,52,52,55,50,53,53,50,50,52,58,60,60,59,73,74,111